Protein AF-A0A101XEH4-F1 (afdb_monomer_lite)

Sequence (233 aa):
MSFPPTYMRVVETLLELYNVHKRPIKSKEIANRLGMNEGTVRNIMVALKAMNLVDSKTGPYGGFIPSQKAIEFVKSPMVVNPVNDIAQIYINGKPLNIYATSIELVNIYNPYMSKAIIKVLGNIKAIHPGDNVRIGPTVNARVIIEGVVLEDNSLSKEVVIVVKKLLAIPKIKVVDIMTKELAMVNYNEPLLTVAKVIAERKIRALPVVNDNGELMGLITSSDVAKAFSDGAF

Radius of gyration: 26.09 Å; chains: 1; bounding bo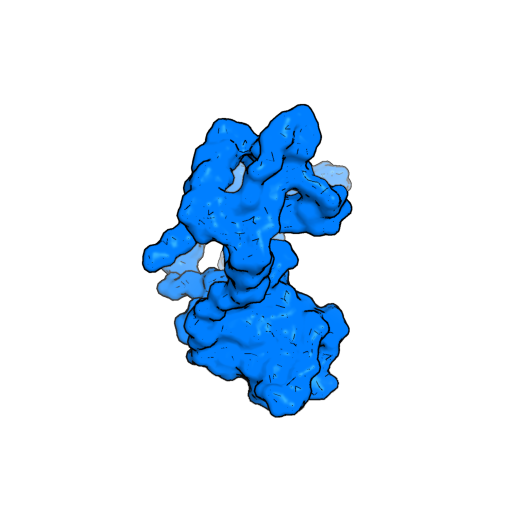x: 62×41×74 Å

pLDDT: mean 88.08, std 10.48, range [39.28, 97.94]

Structure (mmCIF, N/CA/C/O backbone):
data_AF-A0A101XEH4-F1
#
_entry.id   AF-A0A101XEH4-F1
#
loop_
_atom_site.group_PDB
_atom_site.id
_atom_site.type_symbol
_atom_site.label_atom_id
_atom_site.label_alt_id
_atom_site.label_comp_id
_atom_site.label_asym_id
_atom_site.label_entity_id
_atom_site.label_seq_id
_atom_site.pdbx_PDB_ins_code
_atom_site.Cartn_x
_atom_site.Cartn_y
_atom_site.Cartn_z
_atom_site.occupancy
_atom_site.B_iso_or_equiv
_atom_site.auth_seq_id
_atom_site.auth_comp_id
_atom_site.auth_asym_id
_atom_site.auth_atom_id
_atom_site.pdbx_PDB_model_num
ATOM 1 N N . MET A 1 1 ? 19.072 17.147 -9.704 1.00 39.28 1 MET A N 1
ATOM 2 C CA . MET A 1 1 ? 17.849 17.699 -10.333 1.00 39.28 1 MET A CA 1
ATOM 3 C C . MET A 1 1 ? 16.809 16.593 -10.331 1.00 39.28 1 MET A C 1
ATOM 5 O O . MET A 1 1 ? 17.124 15.525 -10.840 1.00 39.28 1 MET A O 1
ATOM 9 N N . SER A 1 2 ? 15.653 16.773 -9.687 1.00 57.84 2 SER A N 1
ATOM 10 C CA . SER A 1 2 ? 14.620 15.728 -9.683 1.00 57.84 2 SER A CA 1
ATOM 11 C C . SER A 1 2 ? 13.953 15.657 -11.056 1.00 57.84 2 SER A C 1
ATOM 13 O O . SER A 1 2 ? 13.675 16.682 -11.680 1.00 57.84 2 SER A O 1
ATOM 15 N N . PHE A 1 3 ? 13.733 14.443 -11.552 1.00 70.00 3 PHE A N 1
ATOM 16 C CA . PHE A 1 3 ? 12.993 14.227 -12.788 1.00 70.00 3 PHE A CA 1
ATOM 17 C C . PHE A 1 3 ? 11.497 14.440 -12.506 1.00 70.00 3 PHE A C 1
ATOM 19 O O . PHE A 1 3 ? 10.973 13.798 -11.592 1.00 70.00 3 PHE A O 1
ATOM 26 N N . PRO A 1 4 ? 10.788 15.341 -13.212 1.00 80.56 4 PRO A N 1
ATOM 27 C CA . PRO A 1 4 ? 9.394 15.627 -12.886 1.00 80.56 4 PRO A CA 1
ATOM 28 C C . PRO A 1 4 ? 8.505 14.374 -13.023 1.00 80.56 4 PRO A C 1
ATOM 30 O O . PRO A 1 4 ? 8.574 13.705 -14.058 1.00 80.56 4 PRO A O 1
ATOM 33 N N . PRO A 1 5 ? 7.608 14.070 -12.062 1.00 77.75 5 PRO A N 1
ATOM 34 C CA . PRO A 1 5 ? 6.763 12.869 -12.118 1.00 77.75 5 PRO A CA 1
ATOM 35 C C . PRO A 1 5 ? 5.939 12.750 -13.409 1.00 77.75 5 PRO A C 1
ATOM 37 O O . PRO A 1 5 ? 5.765 11.664 -13.954 1.00 77.75 5 PRO A O 1
ATOM 40 N N . THR A 1 6 ? 5.476 13.877 -13.955 1.00 83.12 6 THR A N 1
ATOM 41 C CA . THR A 1 6 ? 4.739 13.917 -15.227 1.00 83.12 6 THR A CA 1
ATOM 42 C C . THR A 1 6 ? 5.600 13.494 -16.419 1.00 83.12 6 THR A C 1
ATOM 44 O O . THR A 1 6 ? 5.098 12.855 -17.339 1.00 83.12 6 THR A O 1
ATOM 47 N N . TYR A 1 7 ? 6.897 13.812 -16.406 1.00 90.00 7 TYR A N 1
ATOM 48 C 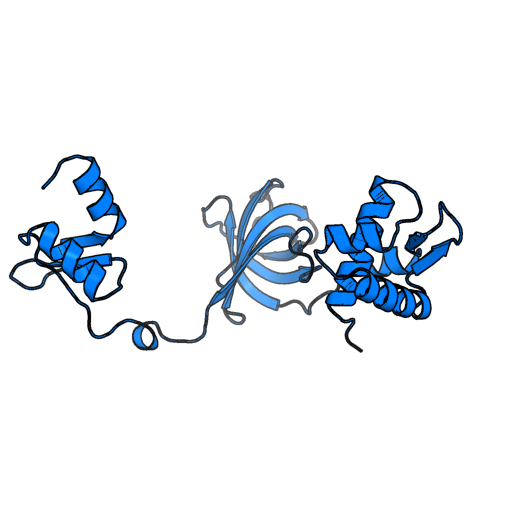CA . TYR A 1 7 ? 7.826 13.408 -17.461 1.00 90.00 7 TYR A CA 1
ATOM 49 C C . TYR A 1 7 ? 8.058 11.899 -17.397 1.00 90.00 7 TYR A C 1
ATOM 51 O O . TYR A 1 7 ? 8.054 11.243 -18.436 1.00 90.00 7 TYR A O 1
ATOM 59 N N . MET A 1 8 ? 8.172 11.348 -16.183 1.00 84.81 8 MET A N 1
ATOM 60 C CA . MET A 1 8 ? 8.321 9.906 -15.963 1.00 84.81 8 MET A CA 1
ATOM 61 C C . MET A 1 8 ? 7.138 9.139 -16.548 1.00 84.81 8 MET A C 1
ATOM 63 O O . MET A 1 8 ? 7.331 8.278 -17.400 1.00 84.81 8 MET A O 1
ATOM 67 N N . ARG A 1 9 ? 5.911 9.553 -16.209 1.00 87.12 9 ARG A N 1
ATOM 68 C CA . ARG A 1 9 ? 4.681 8.930 -16.722 1.00 87.12 9 ARG A CA 1
ATOM 69 C C . ARG A 1 9 ? 4.613 8.914 -18.252 1.00 87.12 9 ARG A C 1
ATOM 71 O O . ARG A 1 9 ? 4.148 7.937 -18.837 1.00 87.12 9 ARG A O 1
ATOM 78 N N . VAL A 1 10 ? 5.066 9.987 -18.908 1.00 93.69 10 VAL A N 1
ATOM 79 C CA . VAL A 1 10 ? 5.096 10.084 -20.378 1.00 93.69 10 VAL A CA 1
ATOM 80 C C . VAL A 1 10 ? 6.133 9.131 -20.984 1.00 93.69 10 VAL A C 1
ATOM 82 O O . VAL A 1 10 ? 5.803 8.427 -21.939 1.00 93.69 10 VAL A O 1
ATOM 85 N N . VAL A 1 11 ? 7.349 9.060 -20.427 1.00 91.38 11 VAL A N 1
ATOM 86 C CA . VAL A 1 11 ? 8.396 8.122 -20.887 1.00 91.38 11 VAL A CA 1
ATOM 87 C C . VAL A 1 11 ? 7.971 6.667 -20.678 1.00 91.38 11 VAL A C 1
ATOM 89 O O . VAL A 1 11 ? 8.138 5.849 -21.580 1.00 91.38 11 VAL A O 1
ATOM 92 N N . GLU A 1 12 ? 7.391 6.338 -19.525 1.00 87.50 12 GLU A N 1
ATOM 93 C CA . GLU A 1 12 ? 6.896 4.990 -19.218 1.00 87.50 12 GLU A CA 1
ATOM 94 C C . GLU A 1 12 ? 5.792 4.567 -20.189 1.00 87.50 12 GLU A C 1
ATOM 96 O O . GLU A 1 12 ? 5.877 3.508 -20.807 1.00 87.50 12 GLU A O 1
ATOM 101 N N . THR A 1 13 ? 4.800 5.433 -20.404 1.00 93.69 13 THR A N 1
ATOM 102 C CA . THR A 1 13 ? 3.697 5.152 -21.336 1.00 93.69 13 THR A CA 1
ATOM 103 C C . THR A 1 13 ? 4.204 4.964 -22.766 1.00 93.69 13 THR A C 1
ATOM 105 O O . THR A 1 13 ? 3.728 4.086 -23.487 1.00 93.69 13 THR A O 1
ATOM 108 N N . LEU A 1 14 ? 5.188 5.764 -23.192 1.00 95.62 14 LEU A N 1
ATOM 109 C CA . LEU A 1 14 ? 5.852 5.580 -24.481 1.00 95.62 14 LEU A CA 1
ATOM 110 C C . LEU A 1 14 ? 6.506 4.195 -24.580 1.00 95.62 14 LEU A C 1
ATOM 112 O O . LEU A 1 14 ? 6.323 3.515 -25.589 1.00 95.62 14 LEU A O 1
ATOM 116 N N . LEU A 1 15 ? 7.263 3.784 -23.558 1.00 91.62 15 LEU A N 1
ATOM 117 C CA . LEU A 1 15 ? 7.934 2.482 -23.510 1.00 91.62 15 LEU A CA 1
ATOM 118 C C . LEU A 1 15 ? 6.936 1.323 -23.557 1.00 91.62 15 LEU A C 1
ATOM 120 O O . LEU A 1 15 ? 7.149 0.371 -24.308 1.00 91.62 15 LEU A O 1
ATOM 124 N N . GLU A 1 16 ? 5.847 1.406 -22.793 1.00 88.69 16 GLU A N 1
ATOM 125 C CA . GLU A 1 16 ? 4.772 0.410 -22.789 1.00 88.69 16 GLU A CA 1
ATOM 126 C C . GLU A 1 16 ? 4.156 0.249 -24.183 1.00 88.69 16 GLU A C 1
ATOM 128 O O . GLU A 1 16 ? 4.158 -0.850 -24.745 1.00 88.69 16 GLU A O 1
ATOM 133 N N . LEU A 1 17 ? 3.688 1.350 -24.781 1.00 94.31 17 LEU A N 1
ATOM 134 C CA . LEU A 1 17 ? 3.057 1.338 -26.103 1.00 94.31 17 LEU A CA 1
ATOM 135 C C . LEU A 1 17 ? 4.028 0.863 -27.191 1.00 94.31 17 LEU A C 1
ATOM 137 O O . LEU A 1 17 ? 3.650 0.075 -28.061 1.00 94.31 17 LEU A O 1
ATOM 141 N N . TYR A 1 18 ? 5.291 1.288 -27.131 1.00 94.31 18 TYR A N 1
ATOM 142 C CA . TYR A 1 18 ? 6.322 0.838 -28.064 1.00 94.31 18 TYR A CA 1
ATOM 143 C C . TYR A 1 18 ? 6.612 -0.660 -27.919 1.00 94.31 18 TYR A C 1
ATOM 145 O O . TYR A 1 18 ? 6.768 -1.358 -28.922 1.00 94.31 18 TYR A O 1
ATOM 153 N N . ASN A 1 19 ? 6.647 -1.186 -26.692 1.00 87.31 19 ASN A N 1
ATOM 154 C CA . ASN A 1 19 ? 6.879 -2.608 -26.451 1.00 87.31 19 ASN A CA 1
ATOM 155 C C . ASN A 1 19 ? 5.763 -3.492 -27.003 1.00 87.31 19 ASN A C 1
ATOM 157 O O . ASN A 1 19 ? 6.071 -4.578 -27.495 1.00 87.31 19 ASN A O 1
ATOM 161 N N . VAL A 1 20 ? 4.518 -3.016 -26.953 1.00 89.81 20 VAL A N 1
ATOM 162 C CA . VAL A 1 20 ? 3.350 -3.716 -27.500 1.00 89.81 20 VAL A CA 1
ATOM 163 C C . VAL A 1 20 ? 3.318 -3.629 -29.024 1.00 89.81 20 VAL A C 1
ATOM 165 O O . VAL A 1 20 ? 3.190 -4.645 -29.699 1.00 89.81 20 VAL A O 1
ATOM 168 N N . HIS A 1 21 ? 3.441 -2.426 -29.585 1.00 93.25 21 HIS A N 1
ATOM 169 C CA . HIS A 1 21 ? 3.187 -2.209 -31.011 1.00 93.25 21 HIS A CA 1
ATOM 170 C C . HIS A 1 21 ? 4.427 -2.334 -31.902 1.00 93.25 21 HIS A C 1
ATOM 172 O O . HIS A 1 21 ? 4.281 -2.414 -33.119 1.00 93.25 21 HIS A O 1
ATOM 178 N N . LYS A 1 22 ? 5.635 -2.313 -31.323 1.00 92.81 22 LYS A N 1
ATOM 179 C CA . LYS A 1 22 ? 6.927 -2.370 -32.033 1.00 92.81 22 LYS A CA 1
ATOM 180 C C . LYS A 1 22 ? 7.039 -1.352 -33.180 1.00 92.81 22 LYS A C 1
ATOM 182 O O . LYS A 1 22 ? 7.626 -1.629 -34.223 1.00 92.81 22 LYS A O 1
ATOM 187 N N . ARG A 1 23 ? 6.476 -0.153 -32.984 1.00 94.69 23 ARG A N 1
ATOM 188 C CA . ARG A 1 23 ? 6.485 0.957 -33.953 1.00 94.69 23 ARG A CA 1
ATOM 189 C C . ARG A 1 23 ? 6.546 2.320 -33.257 1.00 94.69 23 ARG A C 1
ATOM 191 O O . ARG A 1 23 ? 6.200 2.395 -32.079 1.00 94.69 23 ARG A O 1
ATOM 198 N N . PRO A 1 24 ? 6.897 3.408 -33.972 1.00 97.31 24 PRO A N 1
ATOM 199 C CA . PRO A 1 24 ? 6.783 4.764 -33.439 1.00 97.31 24 PRO A CA 1
ATOM 200 C C . PRO A 1 24 ? 5.369 5.061 -32.919 1.00 97.31 24 PRO A C 1
ATOM 202 O O . PRO A 1 24 ? 4.374 4.690 -33.553 1.00 97.31 24 PRO A O 1
ATOM 205 N N . ILE A 1 25 ? 5.292 5.745 -31.778 1.00 97.94 25 ILE A N 1
ATOM 206 C CA . ILE A 1 25 ? 4.043 6.031 -31.058 1.00 97.94 25 ILE A CA 1
ATOM 207 C C . ILE A 1 25 ? 3.683 7.511 -31.190 1.00 97.94 25 ILE A C 1
ATOM 209 O O . ILE A 1 25 ? 4.526 8.386 -30.980 1.00 97.94 25 ILE A O 1
ATOM 213 N N . LYS A 1 26 ? 2.433 7.825 -31.539 1.00 96.94 26 LYS A N 1
ATOM 214 C CA . LYS A 1 26 ? 1.979 9.218 -31.681 1.00 96.94 26 LYS A CA 1
ATOM 215 C C . LYS A 1 26 ? 1.724 9.866 -30.318 1.00 96.94 26 LYS A C 1
ATOM 217 O O . LYS A 1 26 ? 1.292 9.206 -29.376 1.00 96.94 26 LYS A O 1
ATOM 222 N N . SER A 1 27 ? 1.900 11.189 -30.234 1.00 95.75 27 SER A N 1
ATOM 223 C CA . SER A 1 27 ? 1.563 11.981 -29.036 1.00 95.75 27 SER A CA 1
ATOM 224 C C . SER A 1 27 ? 0.124 11.751 -28.578 1.00 95.75 27 SER A C 1
ATOM 226 O O . SER A 1 27 ? -0.112 11.595 -27.384 1.00 95.75 27 SER A O 1
ATOM 228 N N . LYS A 1 28 ? -0.819 11.648 -29.523 1.00 97.00 28 LYS A N 1
ATOM 229 C CA . LYS A 1 28 ? -2.230 11.357 -29.252 1.00 97.00 28 LYS A CA 1
ATOM 230 C C . LYS A 1 28 ? -2.455 10.023 -28.537 1.00 97.00 28 LYS A C 1
ATOM 232 O O . LYS A 1 28 ? -3.304 9.943 -27.659 1.00 97.00 28 LYS A O 1
ATOM 237 N N . GLU A 1 29 ? -1.697 8.984 -28.887 1.00 97.44 29 GLU A N 1
ATOM 238 C CA . GLU A 1 29 ? -1.826 7.654 -28.271 1.00 97.44 29 GLU A CA 1
ATOM 239 C C . GLU A 1 29 ? -1.399 7.697 -26.798 1.00 97.44 29 GLU A C 1
ATOM 241 O O . GLU A 1 29 ? -2.113 7.211 -25.921 1.00 97.44 29 GLU A O 1
ATOM 246 N N . ILE A 1 30 ? -0.281 8.371 -26.522 1.00 97.19 30 ILE A N 1
ATOM 247 C CA . ILE A 1 30 ? 0.232 8.590 -25.163 1.00 97.19 30 ILE A CA 1
ATOM 248 C C . ILE A 1 30 ? -0.744 9.463 -24.357 1.00 97.19 30 ILE A C 1
ATOM 250 O O . ILE A 1 30 ? -1.063 9.152 -23.211 1.00 97.19 30 ILE A O 1
ATOM 254 N N . ALA A 1 31 ? -1.260 10.534 -24.966 1.00 97.38 31 ALA A N 1
ATOM 255 C CA . ALA A 1 31 ? -2.211 11.453 -24.347 1.00 97.38 31 ALA A CA 1
ATOM 256 C C . ALA A 1 31 ? -3.519 10.759 -23.947 1.00 97.38 31 ALA A C 1
ATOM 258 O O . ALA A 1 31 ? -3.955 10.893 -22.803 1.00 97.38 31 ALA A O 1
ATOM 259 N N . ASN A 1 32 ? -4.089 9.956 -24.851 1.00 96.81 32 ASN A N 1
ATOM 260 C CA . ASN A 1 32 ? -5.293 9.170 -24.588 1.00 96.81 32 ASN A CA 1
ATOM 261 C C . ASN A 1 32 ? -5.078 8.182 -23.439 1.00 96.81 32 ASN A C 1
ATOM 263 O O . ASN A 1 32 ? -5.945 8.035 -22.582 1.00 96.81 32 ASN A O 1
ATOM 267 N N . ARG A 1 33 ? -3.913 7.524 -23.398 1.00 92.75 33 ARG A N 1
ATOM 268 C CA . ARG A 1 33 ? -3.587 6.556 -22.346 1.00 92.75 33 ARG A CA 1
ATOM 269 C C . ARG A 1 33 ? -3.443 7.211 -20.970 1.00 92.75 33 ARG A C 1
ATOM 271 O O . ARG A 1 33 ? -3.831 6.607 -19.975 1.00 92.75 33 ARG A O 1
ATOM 278 N N . LEU A 1 34 ? -2.908 8.429 -20.917 1.00 90.56 34 LEU A N 1
ATOM 279 C CA . LEU A 1 34 ? -2.669 9.167 -19.673 1.00 90.56 34 LEU A CA 1
ATOM 280 C C . LEU A 1 34 ? -3.828 10.075 -19.239 1.00 90.56 34 LEU A C 1
ATOM 282 O O . LEU A 1 34 ? -3.764 10.627 -18.139 1.00 90.56 34 LEU A O 1
ATOM 286 N N . GLY A 1 35 ? -4.852 10.262 -20.079 1.00 93.44 35 GLY A N 1
ATOM 287 C CA . GLY A 1 35 ? -5.905 11.255 -19.846 1.00 93.44 35 GLY A CA 1
ATOM 288 C C . GLY A 1 35 ? -5.370 12.693 -19.856 1.00 93.44 35 GLY A C 1
ATOM 289 O O . GLY A 1 35 ? -5.800 13.520 -19.057 1.00 93.44 35 GLY A O 1
ATOM 290 N N . MET A 1 36 ? -4.384 12.984 -20.710 1.00 93.38 36 MET A N 1
ATOM 291 C CA . MET A 1 36 ? -3.697 14.280 -20.789 1.00 93.38 36 MET A CA 1
ATOM 292 C C . MET A 1 36 ? -4.020 15.019 -22.091 1.00 93.38 36 MET A C 1
ATOM 294 O O . MET A 1 36 ? -4.374 14.411 -23.096 1.00 93.38 36 MET A O 1
ATOM 298 N N . ASN A 1 37 ? -3.830 16.342 -22.104 1.00 96.81 37 ASN A N 1
ATOM 299 C CA . ASN A 1 37 ? -3.870 17.116 -23.343 1.00 96.81 37 ASN A CA 1
ATOM 300 C C . ASN A 1 37 ? -2.697 16.717 -24.266 1.00 96.81 37 ASN A C 1
ATOM 302 O O . ASN A 1 37 ? -1.545 16.654 -23.828 1.00 96.81 37 ASN A O 1
ATOM 306 N N . GLU A 1 38 ? -2.975 16.480 -25.553 1.00 96.81 38 GLU A N 1
ATOM 307 C CA . GLU A 1 38 ? -1.956 16.062 -26.526 1.00 96.81 38 GLU A CA 1
ATOM 308 C C . GLU A 1 38 ? -0.825 17.091 -26.687 1.00 96.81 38 GLU A C 1
ATOM 310 O O . GLU A 1 38 ? 0.342 16.710 -26.807 1.00 96.81 38 GLU A O 1
ATOM 315 N N . GLY A 1 39 ? -1.139 18.388 -26.637 1.00 94.19 39 GLY A N 1
ATOM 316 C CA . GLY A 1 39 ? -0.148 19.462 -26.704 1.00 94.19 39 GLY A CA 1
ATOM 317 C C . GLY A 1 39 ? 0.831 19.419 -25.530 1.00 94.19 39 GLY A C 1
ATOM 318 O O . GLY A 1 39 ? 2.037 19.562 -25.726 1.00 94.19 39 GLY A O 1
ATOM 319 N N . THR A 1 40 ? 0.341 19.120 -24.323 1.00 93.00 40 THR A N 1
ATOM 320 C CA . THR A 1 40 ? 1.190 18.924 -23.137 1.00 93.00 40 THR A CA 1
ATOM 321 C C . THR A 1 40 ? 2.135 17.744 -23.323 1.00 93.00 40 THR A C 1
ATOM 323 O O . THR A 1 40 ? 3.332 17.876 -23.070 1.00 93.00 40 THR A O 1
ATOM 326 N N . VAL A 1 41 ? 1.625 16.610 -23.811 1.00 96.56 41 VAL A N 1
ATOM 327 C CA . VAL A 1 41 ? 2.461 15.438 -24.102 1.00 96.56 41 VAL A CA 1
ATOM 328 C C . VAL A 1 41 ? 3.513 15.792 -25.144 1.00 96.56 41 VAL A C 1
ATOM 330 O O . VAL A 1 41 ? 4.687 15.521 -24.925 1.00 96.56 41 VAL A O 1
ATOM 333 N N . ARG A 1 42 ? 3.143 16.464 -26.238 1.00 94.56 42 ARG A N 1
ATOM 334 C CA . ARG A 1 42 ? 4.094 16.871 -27.280 1.00 94.56 42 ARG A CA 1
ATOM 335 C C . ARG A 1 42 ? 5.206 17.765 -26.722 1.00 94.56 42 ARG A C 1
ATOM 337 O O . ARG A 1 42 ? 6.367 17.527 -27.042 1.00 94.56 42 ARG A O 1
ATOM 344 N N . ASN A 1 43 ? 4.878 18.724 -25.857 1.00 93.81 43 ASN A N 1
ATOM 345 C CA . ASN A 1 43 ? 5.868 19.585 -25.200 1.00 93.81 43 ASN A CA 1
ATOM 346 C C . ASN A 1 43 ? 6.824 18.786 -24.302 1.00 93.81 43 ASN A C 1
ATOM 348 O O . ASN A 1 43 ? 8.036 18.987 -24.359 1.00 93.81 43 ASN A O 1
ATOM 352 N N . ILE A 1 44 ? 6.301 17.836 -23.523 1.00 96.12 44 ILE A N 1
ATOM 353 C CA . ILE A 1 44 ? 7.126 16.935 -22.707 1.00 96.12 44 ILE A CA 1
ATOM 354 C C . ILE A 1 44 ? 8.030 16.083 -23.604 1.00 96.12 44 ILE A C 1
ATOM 356 O O . ILE A 1 44 ? 9.219 15.976 -23.338 1.00 96.12 44 ILE A O 1
ATOM 360 N N . MET A 1 45 ? 7.515 15.540 -24.709 1.00 95.56 45 MET A N 1
ATOM 361 C CA . MET A 1 45 ? 8.304 14.745 -25.657 1.00 95.56 45 MET A CA 1
ATOM 362 C C . MET A 1 45 ? 9.444 15.545 -26.297 1.00 95.56 45 MET A C 1
ATOM 364 O O . MET A 1 45 ? 10.526 15.000 -26.509 1.00 95.56 45 MET A O 1
ATOM 368 N N . VAL A 1 46 ? 9.243 16.841 -26.556 1.00 92.81 46 VAL A N 1
ATOM 369 C CA . VAL A 1 46 ? 10.315 17.746 -27.003 1.00 92.81 46 VAL A CA 1
ATOM 370 C C . VAL A 1 46 ? 11.396 17.886 -25.927 1.00 92.81 46 VAL A C 1
ATOM 372 O O . VAL A 1 46 ? 12.581 17.770 -26.236 1.00 92.81 46 VAL A O 1
ATOM 375 N N . ALA A 1 47 ? 11.011 18.067 -24.662 1.00 93.00 47 ALA A N 1
ATOM 376 C CA . ALA A 1 47 ? 11.966 18.147 -23.559 1.00 93.00 47 ALA A CA 1
ATOM 377 C C . ALA A 1 47 ? 12.710 16.815 -23.329 1.00 93.00 47 ALA A C 1
ATOM 379 O O . ALA A 1 47 ? 13.923 16.805 -23.139 1.00 93.00 47 ALA A O 1
ATOM 380 N N . LEU A 1 48 ? 12.017 15.679 -23.422 1.00 93.62 48 LEU A N 1
ATOM 381 C CA . LEU A 1 48 ? 12.610 14.341 -23.312 1.00 93.62 48 LEU A CA 1
ATOM 382 C C . LEU A 1 48 ? 13.586 14.037 -24.451 1.00 93.62 48 LEU A C 1
ATOM 384 O O . LEU A 1 48 ? 14.623 13.407 -24.228 1.00 93.62 48 LEU A O 1
ATOM 388 N N . LYS A 1 49 ? 13.290 14.523 -25.660 1.00 93.81 49 LYS A N 1
ATOM 389 C CA . LYS A 1 49 ? 14.219 14.474 -26.789 1.00 93.81 49 LYS A CA 1
ATOM 390 C C . LYS A 1 49 ? 15.490 15.268 -26.494 1.00 93.81 49 LYS A C 1
ATOM 392 O O . LYS A 1 49 ? 16.578 14.750 -26.705 1.00 93.81 49 LYS A O 1
ATOM 397 N N . ALA A 1 50 ? 15.372 16.470 -25.924 1.00 91.56 50 ALA A N 1
ATOM 398 C CA . ALA A 1 50 ? 16.536 17.260 -25.505 1.00 91.56 50 ALA A CA 1
ATOM 399 C C . ALA A 1 50 ? 17.388 16.560 -24.423 1.00 91.56 50 ALA A C 1
ATOM 401 O O . ALA A 1 50 ? 18.586 16.803 -24.323 1.00 91.56 50 ALA A O 1
ATOM 402 N N . MET A 1 51 ? 16.794 15.654 -23.639 1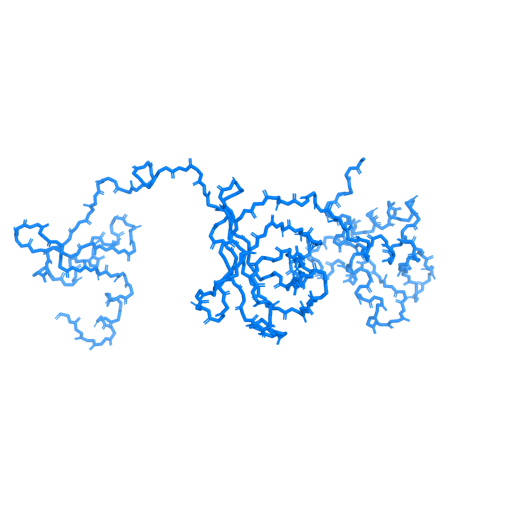.00 89.31 51 MET A N 1
ATOM 403 C CA . MET A 1 51 ? 17.488 14.838 -22.630 1.00 89.31 51 MET A CA 1
ATOM 404 C C . MET A 1 51 ? 18.103 13.537 -23.190 1.00 89.31 51 MET A C 1
ATOM 406 O O . MET A 1 51 ? 18.704 12.762 -22.432 1.00 89.31 51 MET A O 1
ATOM 410 N N . ASN A 1 52 ? 17.975 13.287 -24.500 1.00 90.38 52 ASN A N 1
ATOM 411 C CA . ASN A 1 52 ? 18.364 12.048 -25.190 1.00 90.38 52 ASN A CA 1
ATOM 412 C C . ASN A 1 52 ? 17.621 10.794 -24.692 1.00 90.38 52 ASN A C 1
ATOM 414 O O . ASN A 1 52 ? 18.144 9.679 -24.744 1.00 90.38 52 ASN A O 1
ATOM 418 N N . LEU A 1 53 ? 16.398 10.966 -24.186 1.00 90.81 53 LEU A N 1
ATOM 419 C CA . LEU A 1 53 ? 15.530 9.867 -23.746 1.00 90.81 53 LEU A CA 1
ATOM 420 C C . LEU A 1 53 ? 14.571 9.410 -24.860 1.00 90.81 53 LEU A C 1
ATOM 422 O O . LEU A 1 53 ? 14.043 8.304 -24.830 1.00 90.81 53 LEU A O 1
ATOM 426 N N . VAL A 1 54 ? 14.329 10.246 -25.867 1.00 95.31 54 VAL A N 1
ATOM 427 C CA . VAL A 1 54 ? 13.336 9.973 -26.909 1.00 95.31 54 VAL A CA 1
ATOM 428 C C . VAL A 1 54 ? 13.859 10.398 -28.272 1.00 95.31 54 VAL A C 1
ATOM 430 O O . VAL A 1 54 ? 14.313 11.528 -28.438 1.00 95.31 54 VAL A O 1
ATOM 433 N N . ASP A 1 55 ? 13.679 9.531 -29.259 1.00 94.81 55 ASP A N 1
ATOM 434 C CA . ASP A 1 55 ? 13.854 9.823 -30.676 1.00 94.81 55 ASP A CA 1
ATOM 435 C C . ASP A 1 55 ? 12.508 10.107 -31.357 1.00 94.81 55 ASP A C 1
ATOM 437 O O . ASP A 1 55 ? 11.433 9.745 -30.871 1.00 94.81 55 ASP A O 1
ATOM 441 N N . SER A 1 56 ? 12.547 10.769 -32.514 1.00 92.69 56 SER A N 1
ATOM 442 C CA . SER A 1 56 ? 11.347 11.129 -33.279 1.00 92.69 56 SER A CA 1
ATOM 443 C C . SER A 1 56 ? 11.499 10.785 -34.756 1.00 92.69 56 SER A C 1
ATOM 445 O O . SER A 1 56 ? 12.448 11.245 -35.392 1.00 92.69 56 SER A O 1
ATOM 447 N N . LYS A 1 57 ? 10.520 10.079 -35.322 1.00 93.00 57 LYS A N 1
ATOM 448 C CA . LYS A 1 57 ? 10.385 9.828 -36.761 1.00 93.00 57 LYS A CA 1
ATOM 449 C C . LYS A 1 57 ? 9.317 10.750 -37.348 1.00 93.00 57 LYS A C 1
ATOM 451 O O . LYS A 1 57 ? 8.219 10.835 -36.801 1.00 93.00 57 LYS A O 1
ATOM 456 N N . THR A 1 58 ? 9.613 11.426 -38.453 1.00 87.94 58 THR A N 1
ATOM 457 C CA . THR A 1 58 ? 8.665 12.310 -39.151 1.00 87.94 58 THR A CA 1
ATOM 458 C C . THR A 1 58 ? 7.841 11.550 -40.201 1.00 87.94 58 THR A C 1
ATOM 460 O O . THR A 1 58 ? 8.203 10.448 -40.615 1.00 87.94 58 THR A O 1
ATOM 463 N N . GLY A 1 59 ? 6.705 12.125 -40.616 1.00 85.69 59 GLY A N 1
ATOM 464 C CA . GLY A 1 59 ? 5.816 11.566 -41.645 1.00 85.69 59 GLY A CA 1
ATOM 465 C C . GLY A 1 59 ? 4.513 10.942 -41.110 1.00 85.69 59 GLY A C 1
ATOM 466 O O . GLY A 1 59 ? 4.278 10.935 -39.901 1.00 85.69 59 GLY A O 1
ATOM 467 N N . PRO A 1 60 ? 3.646 10.407 -41.993 1.00 83.62 60 PRO A N 1
ATOM 468 C CA . PRO A 1 60 ? 2.315 9.887 -41.632 1.00 83.62 60 PRO A CA 1
ATOM 469 C C . PRO A 1 60 ? 2.362 8.671 -40.687 1.00 83.62 60 PRO A C 1
ATOM 471 O O . PRO A 1 60 ? 1.487 8.505 -39.827 1.00 83.62 60 PRO A O 1
ATOM 474 N N . TYR A 1 61 ? 3.430 7.876 -40.807 1.00 87.19 61 TYR A N 1
ATOM 475 C CA . TYR A 1 61 ? 3.786 6.752 -39.929 1.00 87.19 61 TYR A CA 1
ATOM 476 C C . TYR A 1 61 ? 4.861 7.127 -38.893 1.00 87.19 61 TYR A C 1
ATOM 478 O O . TYR A 1 61 ? 5.503 6.261 -38.297 1.00 87.19 61 TYR A O 1
ATOM 486 N N . GLY A 1 62 ? 5.105 8.427 -38.735 1.00 89.44 62 GLY A N 1
ATOM 487 C CA . GLY A 1 62 ? 6.008 8.986 -37.747 1.00 89.44 62 GLY A CA 1
ATOM 488 C C . GLY A 1 62 ? 5.425 8.953 -36.336 1.00 89.44 62 GLY A C 1
ATOM 489 O O . GLY A 1 62 ? 4.257 8.630 -36.111 1.00 89.44 62 GLY A O 1
ATOM 490 N N . GLY A 1 63 ? 6.264 9.300 -35.374 1.00 94.19 63 GLY A N 1
ATOM 491 C CA . GLY A 1 63 ? 5.960 9.250 -33.954 1.00 94.19 63 GLY A CA 1
ATOM 492 C C . GLY A 1 63 ? 7.242 9.266 -33.139 1.00 94.19 63 GLY A C 1
ATOM 493 O O . GLY A 1 63 ? 8.323 9.553 -33.655 1.00 94.19 63 GLY A O 1
ATOM 494 N N . PHE A 1 64 ? 7.119 8.936 -31.868 1.00 96.94 64 PHE A N 1
ATOM 495 C CA . PHE A 1 64 ? 8.224 8.908 -30.932 1.00 96.94 64 PHE A CA 1
ATOM 496 C C . PHE A 1 64 ? 8.675 7.480 -30.652 1.00 96.94 64 PHE A C 1
ATOM 498 O O . PHE A 1 64 ? 7.871 6.545 -30.670 1.00 96.94 64 PHE A O 1
ATOM 505 N N . ILE A 1 65 ? 9.971 7.326 -30.417 1.00 96.25 65 ILE A N 1
ATOM 506 C CA . ILE A 1 65 ? 10.640 6.053 -30.167 1.00 96.25 65 ILE A CA 1
ATOM 507 C C . ILE A 1 65 ? 11.457 6.232 -28.881 1.00 96.25 65 ILE A C 1
ATOM 509 O O . ILE A 1 65 ? 12.171 7.228 -28.765 1.00 96.25 65 ILE A O 1
ATOM 513 N N . PRO A 1 66 ? 11.350 5.335 -27.892 1.00 94.50 66 PRO A N 1
ATOM 514 C CA . PRO A 1 66 ? 12.202 5.403 -26.712 1.00 94.50 66 PRO A CA 1
ATOM 515 C C . PRO A 1 66 ? 13.657 5.096 -27.088 1.00 94.50 66 PRO A C 1
ATOM 517 O O . PRO A 1 66 ? 13.918 4.123 -27.797 1.00 94.50 66 PRO A O 1
ATOM 520 N N . SER A 1 67 ? 14.603 5.894 -26.592 1.00 94.00 67 SER A N 1
ATOM 521 C CA . SER A 1 67 ? 16.027 5.595 -26.763 1.00 94.00 67 SER A CA 1
ATOM 522 C C . SER A 1 67 ? 16.465 4.463 -25.824 1.00 94.00 67 SER A C 1
ATOM 524 O O . SER A 1 67 ? 15.809 4.177 -24.816 1.00 94.00 67 SER A O 1
ATOM 526 N N . GLN A 1 68 ? 17.625 3.855 -26.093 1.00 86.56 68 GLN A N 1
ATOM 527 C CA . GLN A 1 68 ? 18.243 2.891 -25.172 1.00 86.56 68 GLN A CA 1
ATOM 528 C C . GLN A 1 68 ? 18.452 3.501 -23.776 1.00 86.56 68 GLN A C 1
ATOM 530 O O . GLN A 1 68 ? 18.182 2.859 -22.763 1.00 86.56 68 GLN A O 1
ATOM 535 N N . LYS A 1 69 ? 18.820 4.787 -23.724 1.00 83.06 69 LYS A N 1
ATOM 536 C CA . LYS A 1 69 ? 18.969 5.539 -22.477 1.00 83.06 69 LYS A CA 1
ATOM 537 C C . LYS A 1 69 ? 17.646 5.686 -21.726 1.00 83.06 69 LYS A C 1
ATOM 539 O O . LYS A 1 69 ? 17.662 5.630 -20.507 1.00 83.06 69 LYS A O 1
ATOM 544 N N . ALA A 1 70 ? 16.503 5.845 -22.399 1.00 85.81 70 ALA A N 1
ATOM 545 C CA . ALA A 1 70 ? 15.203 5.830 -21.718 1.00 85.81 70 ALA A CA 1
ATOM 546 C C . ALA A 1 70 ? 14.828 4.455 -21.180 1.00 85.81 70 ALA A C 1
ATOM 548 O O . ALA A 1 70 ? 14.285 4.366 -20.081 1.00 85.81 70 ALA A O 1
ATOM 549 N N . ILE A 1 71 ? 15.133 3.393 -21.929 1.00 83.00 71 ILE A N 1
ATOM 550 C CA . ILE A 1 71 ? 14.933 2.019 -21.463 1.00 83.00 71 ILE A CA 1
ATOM 551 C C . ILE A 1 71 ? 15.746 1.794 -20.186 1.00 83.00 71 ILE A C 1
ATOM 553 O O . ILE A 1 71 ? 15.203 1.303 -19.202 1.00 83.00 71 ILE A O 1
ATOM 557 N N . GLU A 1 72 ? 17.018 2.184 -20.181 1.00 76.44 72 GLU A N 1
ATOM 558 C CA . GLU A 1 72 ? 17.892 2.086 -19.010 1.00 76.44 72 GLU A CA 1
ATOM 559 C C . GLU A 1 72 ? 17.452 3.014 -17.882 1.00 76.44 72 GLU A C 1
ATOM 561 O O . GLU A 1 72 ? 17.431 2.587 -16.742 1.00 76.44 72 GLU A O 1
ATOM 566 N N . PHE A 1 73 ? 17.023 4.240 -18.175 1.00 76.00 73 PHE A N 1
ATOM 567 C CA . PHE A 1 73 ? 16.566 5.204 -17.173 1.00 76.00 73 PHE A CA 1
ATOM 568 C C . PHE A 1 73 ? 15.303 4.739 -16.437 1.00 76.00 73 PHE A C 1
ATOM 570 O O . PHE A 1 73 ? 15.206 4.916 -15.229 1.00 76.00 73 PHE A O 1
ATOM 577 N N . VAL A 1 74 ? 14.356 4.114 -17.143 1.00 72.62 74 VAL A N 1
ATOM 578 C CA . VAL A 1 74 ? 13.130 3.561 -16.540 1.00 72.62 74 VAL A CA 1
ATOM 579 C C . VAL A 1 74 ? 13.371 2.200 -15.887 1.00 72.62 74 VAL A C 1
ATOM 581 O O . VAL A 1 74 ? 12.738 1.877 -14.885 1.00 72.62 74 VAL A O 1
ATOM 584 N N . LYS A 1 75 ? 14.287 1.389 -16.428 1.00 66.44 75 LYS A N 1
ATOM 585 C CA . LYS A 1 75 ? 14.701 0.129 -15.793 1.00 66.44 75 LYS A CA 1
ATOM 586 C C . LYS A 1 75 ? 15.618 0.346 -14.597 1.00 66.44 75 LYS A C 1
ATOM 588 O O . LYS A 1 75 ? 15.682 -0.537 -13.747 1.00 66.44 75 LYS A O 1
ATOM 593 N N . SER A 1 76 ? 16.333 1.468 -14.547 1.00 59.97 76 SER A N 1
ATOM 594 C CA . SER A 1 76 ? 17.210 1.812 -13.441 1.00 59.97 76 SER A CA 1
ATOM 595 C C . SER A 1 76 ? 16.317 2.085 -12.241 1.00 59.97 76 SER A C 1
ATOM 597 O O . SER A 1 76 ? 15.576 3.071 -12.255 1.00 59.97 76 SER A O 1
ATOM 599 N N . PRO A 1 77 ? 16.350 1.230 -11.210 1.00 53.03 77 PRO A N 1
ATOM 600 C CA . PRO A 1 77 ? 15.556 1.467 -10.024 1.00 53.03 77 PRO A CA 1
ATOM 601 C C . PRO A 1 77 ? 15.948 2.838 -9.470 1.00 53.03 77 PRO A C 1
ATOM 603 O O . PRO A 1 77 ? 17.123 3.091 -9.196 1.00 53.03 77 PRO A O 1
ATOM 606 N N . MET A 1 78 ? 14.981 3.748 -9.311 1.00 51.88 78 MET A N 1
ATOM 607 C CA . MET A 1 78 ? 15.167 4.829 -8.346 1.00 51.88 78 MET A CA 1
ATOM 608 C C . MET A 1 78 ? 15.187 4.155 -6.981 1.00 51.88 78 MET A C 1
ATOM 610 O O . MET A 1 78 ? 14.139 3.928 -6.379 1.00 51.88 78 MET A O 1
ATOM 614 N N . VAL A 1 79 ? 16.387 3.766 -6.557 1.00 48.97 79 VAL A N 1
ATOM 615 C CA . VAL A 1 79 ? 16.649 3.240 -5.227 1.00 48.97 79 VAL A CA 1
ATOM 616 C C . VAL A 1 79 ? 16.375 4.376 -4.261 1.00 48.97 79 VAL A C 1
ATOM 618 O O . VAL A 1 79 ? 17.116 5.360 -4.191 1.00 48.97 79 VAL A O 1
ATOM 621 N N . VAL A 1 80 ? 15.258 4.279 -3.551 1.00 56.38 80 VAL A N 1
ATOM 622 C CA . VAL A 1 80 ? 15.068 5.090 -2.355 1.00 56.38 80 VAL A CA 1
ATOM 623 C C . VAL A 1 80 ? 16.013 4.522 -1.307 1.00 56.38 80 VAL A C 1
ATOM 625 O O . VAL A 1 80 ? 16.114 3.303 -1.180 1.00 56.38 80 VAL A O 1
ATOM 628 N N . ASN A 1 81 ? 16.706 5.393 -0.567 1.00 54.41 81 ASN A N 1
ATOM 629 C CA . ASN A 1 81 ? 17.577 4.953 0.521 1.00 54.41 81 ASN A CA 1
ATOM 630 C C . ASN A 1 81 ? 16.844 3.921 1.394 1.00 54.41 81 ASN A C 1
ATOM 632 O O . ASN A 1 81 ? 15.698 4.180 1.782 1.00 54.41 81 ASN A O 1
ATOM 636 N N . PRO A 1 82 ? 17.477 2.775 1.694 1.00 58.88 82 PRO A N 1
ATOM 637 C CA . PRO A 1 82 ? 16.827 1.713 2.434 1.00 58.88 82 PRO A CA 1
ATOM 638 C C . PRO A 1 82 ? 16.363 2.226 3.793 1.00 58.88 82 PRO A C 1
ATOM 640 O O . PRO A 1 82 ? 17.110 2.867 4.540 1.00 58.88 82 PRO A O 1
ATOM 643 N N . VAL A 1 83 ? 15.116 1.917 4.126 1.00 65.25 83 VAL A N 1
ATOM 644 C CA . VAL A 1 83 ? 14.582 2.131 5.463 1.00 65.25 83 VAL A CA 1
ATOM 645 C C . VAL A 1 83 ? 15.097 0.987 6.329 1.00 65.25 83 VAL A C 1
ATOM 647 O O . VAL A 1 83 ? 14.606 -0.137 6.244 1.00 65.25 83 VAL A O 1
ATOM 650 N N . ASN A 1 84 ? 16.117 1.268 7.141 1.00 76.31 84 ASN A N 1
ATOM 651 C CA . ASN A 1 84 ? 16.608 0.338 8.155 1.00 76.31 84 ASN A CA 1
ATOM 652 C C . ASN A 1 84 ? 15.662 0.387 9.354 1.00 76.31 84 ASN A C 1
ATOM 654 O O . ASN A 1 84 ? 15.769 1.250 10.227 1.00 76.31 84 ASN A O 1
ATOM 658 N N . ASP A 1 85 ? 14.684 -0.504 9.345 1.00 74.75 85 ASP A N 1
ATOM 659 C CA . ASP A 1 85 ? 13.626 -0.562 10.338 1.00 74.75 85 ASP A CA 1
ATOM 660 C C . ASP A 1 85 ? 13.248 -2.025 10.545 1.00 74.75 85 ASP A C 1
ATOM 662 O O . ASP A 1 85 ? 13.245 -2.817 9.598 1.00 74.75 85 ASP A O 1
ATOM 666 N N . ILE A 1 86 ? 12.972 -2.389 11.795 1.00 83.69 86 ILE A N 1
ATOM 667 C CA . ILE A 1 86 ? 12.604 -3.760 12.132 1.00 83.69 86 ILE A CA 1
ATOM 668 C C . ILE A 1 86 ? 11.091 -3.870 12.036 1.00 83.69 86 ILE A C 1
ATOM 670 O O . ILE A 1 86 ? 10.359 -3.082 12.636 1.00 83.69 86 ILE A O 1
ATOM 674 N N . ALA A 1 87 ? 10.611 -4.855 11.286 1.00 90.50 87 ALA A N 1
ATOM 675 C CA . ALA A 1 87 ? 9.183 -5.068 11.121 1.00 90.50 87 ALA A CA 1
ATOM 676 C C . ALA A 1 87 ? 8.826 -6.548 11.044 1.00 90.50 87 ALA A C 1
ATOM 678 O O . ALA A 1 87 ? 9.462 -7.325 10.342 1.00 90.50 87 ALA A O 1
ATOM 679 N N . GLN A 1 88 ? 7.761 -6.925 11.746 1.00 93.69 88 GLN A N 1
ATOM 680 C CA . GLN A 1 88 ? 7.179 -8.259 11.664 1.00 93.69 88 GLN A CA 1
ATOM 681 C C . GLN A 1 88 ? 6.671 -8.533 10.241 1.00 93.69 88 GLN A C 1
ATOM 683 O O . GLN A 1 88 ? 5.989 -7.684 9.656 1.00 93.69 88 GLN A O 1
ATOM 688 N N . ILE A 1 89 ? 6.969 -9.720 9.709 1.00 94.19 89 ILE A N 1
ATOM 689 C CA . ILE A 1 89 ? 6.409 -10.203 8.443 1.00 94.19 89 ILE A CA 1
ATOM 690 C C . ILE A 1 89 ? 5.249 -11.163 8.729 1.00 94.19 89 ILE A C 1
ATOM 692 O O . ILE A 1 89 ? 5.347 -12.058 9.573 1.00 94.19 89 ILE A O 1
ATOM 696 N N . TYR A 1 90 ? 4.149 -10.963 8.011 1.00 95.12 90 TYR A N 1
ATOM 697 C CA . TYR A 1 90 ? 2.981 -11.834 7.983 1.00 95.12 90 TYR A CA 1
ATOM 698 C C . TYR A 1 90 ? 2.851 -12.426 6.584 1.00 95.12 90 TYR A C 1
ATOM 700 O O . TYR A 1 90 ? 2.909 -11.687 5.599 1.00 95.12 90 TYR A O 1
ATOM 708 N N . ILE A 1 91 ? 2.628 -13.734 6.504 1.00 94.75 91 ILE A N 1
ATOM 709 C CA . ILE A 1 91 ? 2.406 -14.462 5.254 1.00 94.75 91 ILE A CA 1
ATOM 710 C C . ILE A 1 91 ? 1.006 -15.058 5.288 1.00 94.75 91 ILE A C 1
ATOM 712 O O . ILE A 1 91 ? 0.637 -15.742 6.244 1.00 94.75 91 ILE A O 1
ATOM 716 N N . ASN A 1 92 ? 0.200 -14.755 4.271 1.00 92.81 92 ASN A N 1
ATOM 717 C CA . ASN A 1 92 ? -1.193 -15.189 4.153 1.00 92.81 92 ASN A CA 1
ATOM 718 C C . ASN A 1 92 ? -2.000 -14.932 5.447 1.00 92.81 92 ASN A C 1
ATOM 720 O O . ASN A 1 92 ? -2.789 -15.760 5.897 1.00 92.81 92 ASN A O 1
ATOM 724 N N . GLY A 1 93 ? -1.749 -13.778 6.080 1.00 90.88 93 GLY A N 1
ATOM 725 C CA . GLY A 1 93 ? -2.396 -13.340 7.322 1.00 90.88 93 GLY A CA 1
ATOM 726 C C . GLY A 1 93 ? -1.819 -13.921 8.619 1.00 90.88 93 GLY A C 1
ATOM 727 O O . GLY A 1 93 ? -2.218 -13.479 9.694 1.00 90.88 93 GLY A O 1
ATOM 728 N N . LYS A 1 94 ? -0.871 -14.864 8.561 1.00 91.69 94 LYS A N 1
ATOM 729 C CA . LYS A 1 94 ? -0.266 -15.488 9.749 1.00 91.69 94 LYS A CA 1
ATOM 730 C C . LYS A 1 94 ? 1.103 -14.876 10.066 1.00 91.69 94 LYS A C 1
ATOM 732 O O . LYS A 1 94 ? 1.915 -14.726 9.151 1.00 91.69 94 LYS A O 1
ATOM 737 N N . PRO A 1 95 ? 1.394 -14.535 11.336 1.00 91.56 95 PRO A N 1
ATOM 738 C CA . PRO A 1 95 ? 2.730 -14.103 11.723 1.00 91.56 95 PRO A CA 1
ATOM 739 C C . PRO A 1 95 ? 3.701 -15.287 11.658 1.00 91.56 95 PRO A C 1
ATOM 741 O O . PRO A 1 95 ? 3.386 -16.384 12.122 1.00 91.56 95 PRO A O 1
ATOM 744 N N . LEU A 1 96 ? 4.890 -15.058 11.105 1.00 86.00 96 LEU A N 1
ATOM 745 C CA . LEU A 1 96 ? 6.002 -16.013 11.133 1.00 86.00 96 LEU A CA 1
ATOM 746 C C . LEU A 1 96 ? 7.127 -15.472 12.016 1.00 86.00 96 LEU A C 1
ATOM 748 O O . LEU A 1 96 ? 7.208 -14.274 12.238 1.00 86.00 96 LEU A O 1
ATOM 752 N N . ASN A 1 97 ? 8.052 -16.309 12.488 1.00 88.81 97 ASN A N 1
ATOM 753 C CA . ASN A 1 97 ? 9.246 -15.818 13.193 1.00 88.81 97 ASN A CA 1
ATOM 754 C C . ASN A 1 97 ? 10.289 -15.259 12.197 1.00 88.81 97 ASN A C 1
ATOM 756 O O . ASN A 1 97 ? 11.399 -15.782 12.068 1.00 88.81 97 ASN A O 1
ATOM 760 N N . ILE A 1 98 ? 9.869 -14.272 11.402 1.00 90.94 98 ILE A N 1
ATOM 761 C CA . ILE A 1 98 ? 10.634 -13.626 10.338 1.00 90.94 98 ILE A CA 1
ATOM 762 C C . ILE A 1 98 ? 10.392 -12.119 10.421 1.00 90.94 98 ILE A C 1
ATOM 764 O O . ILE A 1 98 ? 9.248 -11.657 10.458 1.00 90.94 98 ILE A O 1
ATOM 768 N N . TYR A 1 99 ? 11.481 -11.360 10.406 1.00 92.75 99 TYR A N 1
ATOM 769 C CA . TYR A 1 99 ? 11.471 -9.909 10.527 1.00 92.75 99 TYR A CA 1
ATOM 770 C C . TYR A 1 99 ? 12.155 -9.272 9.326 1.00 92.75 99 TYR A C 1
ATOM 772 O O . TYR A 1 99 ? 13.222 -9.715 8.912 1.00 92.75 99 TYR A O 1
ATOM 780 N N . ALA A 1 100 ? 11.574 -8.208 8.788 1.00 92.75 100 ALA A N 1
ATOM 781 C CA . ALA A 1 100 ? 12.277 -7.291 7.909 1.00 92.75 100 ALA A CA 1
ATOM 782 C C . ALA A 1 100 ? 13.289 -6.489 8.737 1.00 92.75 100 ALA A C 1
ATOM 784 O O . ALA A 1 100 ? 12.962 -6.058 9.840 1.00 92.75 100 ALA A O 1
ATOM 785 N N . THR A 1 101 ? 14.499 -6.304 8.217 1.00 90.94 101 THR A N 1
ATOM 786 C CA . THR A 1 101 ? 15.558 -5.469 8.820 1.00 90.94 101 THR A CA 1
ATOM 787 C C . THR A 1 101 ? 15.900 -4.258 7.962 1.00 90.94 101 THR A C 1
ATOM 789 O O . THR A 1 101 ? 16.425 -3.261 8.455 1.00 90.94 101 THR A O 1
ATOM 792 N N . SER A 1 102 ? 15.611 -4.350 6.667 1.00 88.25 102 SER A N 1
ATOM 793 C CA . SER A 1 102 ? 15.795 -3.278 5.705 1.00 88.25 102 SER A CA 1
ATOM 794 C C . SER A 1 102 ? 14.727 -3.396 4.633 1.00 88.25 102 SER A C 1
ATOM 796 O O . SER A 1 102 ? 14.424 -4.505 4.185 1.00 88.25 102 SER A O 1
ATOM 798 N N . ILE A 1 103 ? 14.151 -2.265 4.246 1.00 88.69 103 ILE A N 1
ATOM 799 C CA . ILE A 1 103 ? 13.140 -2.187 3.199 1.00 88.69 103 ILE A CA 1
ATOM 800 C C . ILE A 1 103 ? 13.596 -1.148 2.184 1.00 88.69 103 ILE A C 1
ATOM 802 O O . ILE A 1 103 ? 13.678 0.044 2.485 1.00 88.69 103 ILE A O 1
ATOM 806 N N . GLU A 1 104 ? 13.855 -1.603 0.969 1.00 87.12 104 GLU A N 1
ATOM 807 C CA . GLU A 1 104 ? 14.199 -0.762 -0.165 1.00 87.12 104 GLU A CA 1
ATOM 808 C C . GLU A 1 104 ? 13.017 -0.726 -1.130 1.00 87.12 104 GLU A C 1
ATOM 810 O O . GLU A 1 104 ? 12.582 -1.756 -1.645 1.00 87.12 104 GLU A O 1
ATOM 815 N N . LEU A 1 105 ? 12.465 0.465 -1.354 1.00 83.19 105 LEU A N 1
ATOM 816 C CA . LEU A 1 105 ? 11.386 0.651 -2.313 1.00 83.19 105 LEU A CA 1
ATOM 817 C C . LEU A 1 105 ? 11.962 0.990 -3.683 1.00 83.19 105 LEU A C 1
ATOM 819 O O . LEU A 1 105 ? 12.783 1.895 -3.827 1.00 83.19 105 LEU A O 1
ATOM 823 N N . VAL A 1 106 ? 11.453 0.296 -4.691 1.00 80.62 106 VAL A N 1
ATOM 824 C CA . VAL A 1 106 ? 11.855 0.425 -6.084 1.00 80.62 106 VAL A CA 1
ATOM 825 C C . VAL A 1 106 ? 10.646 0.860 -6.904 1.00 80.62 106 VAL A C 1
ATOM 827 O O . VAL A 1 106 ? 9.569 0.271 -6.805 1.00 80.62 106 VAL A O 1
ATOM 830 N N . ASN A 1 107 ? 10.833 1.879 -7.746 1.00 70.12 107 ASN A N 1
ATOM 831 C CA . ASN A 1 107 ? 9.827 2.365 -8.700 1.00 70.12 107 ASN A CA 1
ATOM 832 C C . ASN A 1 107 ? 8.516 2.871 -8.058 1.00 70.12 107 ASN A C 1
ATOM 834 O O . ASN A 1 107 ? 7.434 2.658 -8.596 1.00 70.12 107 ASN A O 1
ATOM 838 N N . ILE A 1 108 ? 8.605 3.608 -6.941 1.00 61.88 108 ILE A N 1
ATOM 839 C CA . ILE A 1 108 ? 7.450 4.105 -6.156 1.00 61.88 108 ILE A CA 1
ATOM 840 C C . ILE A 1 108 ? 6.466 5.019 -6.907 1.00 61.88 108 ILE A C 1
ATOM 842 O O . ILE A 1 108 ? 5.358 5.251 -6.429 1.00 61.88 108 ILE A O 1
ATOM 846 N N . TYR A 1 109 ? 6.853 5.560 -8.062 1.00 59.25 109 TYR A N 1
ATOM 847 C CA . TYR A 1 109 ? 5.988 6.416 -8.878 1.00 59.25 109 TYR A C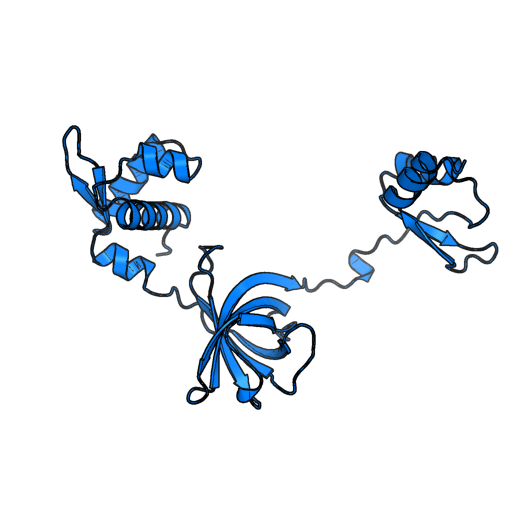A 1
ATOM 848 C C . TYR A 1 109 ? 5.084 5.626 -9.832 1.00 59.25 109 TYR A C 1
ATOM 850 O O . TYR A 1 109 ? 4.133 6.199 -10.364 1.00 59.25 109 TYR A O 1
ATOM 858 N N . ASN A 1 110 ? 5.341 4.326 -10.019 1.00 60.81 110 ASN A N 1
ATOM 859 C CA . ASN A 1 110 ? 4.547 3.461 -10.879 1.00 60.81 110 ASN A CA 1
ATOM 860 C C . ASN A 1 110 ? 3.748 2.452 -10.033 1.00 60.81 110 ASN A C 1
ATOM 862 O O . ASN A 1 110 ? 4.276 1.397 -9.678 1.00 60.81 110 ASN A O 1
ATOM 866 N N . PRO A 1 111 ? 2.460 2.712 -9.738 1.00 54.47 111 PRO A N 1
ATOM 867 C CA . PRO A 1 111 ? 1.654 1.844 -8.876 1.00 54.47 111 PRO A CA 1
ATOM 868 C C . PRO A 1 111 ? 1.455 0.419 -9.422 1.00 54.47 111 PRO A C 1
ATOM 870 O O . PRO A 1 111 ? 1.036 -0.457 -8.671 1.00 54.47 111 PRO A O 1
ATOM 873 N N . TYR A 1 112 ? 1.764 0.162 -10.698 1.00 55.91 112 TYR A N 1
ATOM 874 C CA . TYR A 1 112 ? 1.687 -1.170 -11.305 1.00 55.91 112 TYR A CA 1
ATOM 875 C C . TYR A 1 112 ? 3.008 -1.950 -11.235 1.00 55.91 112 TYR A C 1
ATOM 877 O O . TYR A 1 112 ? 2.998 -3.169 -11.401 1.00 55.91 112 TYR A O 1
ATOM 885 N N . MET A 1 113 ? 4.131 -1.269 -10.981 1.00 64.19 113 MET A N 1
ATOM 886 C CA . MET A 1 113 ? 5.487 -1.838 -10.983 1.00 64.19 113 MET A CA 1
ATOM 887 C C . MET A 1 113 ? 6.272 -1.564 -9.691 1.00 64.19 113 MET A C 1
ATOM 889 O O . MET A 1 113 ? 7.448 -1.923 -9.618 1.00 64.19 113 MET A O 1
ATOM 893 N N . SER A 1 114 ? 5.647 -0.960 -8.674 1.00 79.38 114 SER A N 1
ATOM 894 C CA . SER A 1 114 ? 6.254 -0.756 -7.357 1.00 79.38 114 SER A CA 1
ATOM 895 C C . SER A 1 114 ? 6.694 -2.092 -6.767 1.00 79.38 114 SER A C 1
ATOM 897 O O . SER A 1 114 ? 5.872 -2.972 -6.492 1.00 79.38 114 SER A O 1
ATOM 899 N N . LYS A 1 115 ? 7.998 -2.236 -6.549 1.00 88.25 115 LYS A N 1
ATOM 900 C CA . LYS A 1 115 ? 8.586 -3.389 -5.869 1.00 88.25 115 LYS A CA 1
ATOM 901 C C . LYS A 1 115 ? 9.184 -2.952 -4.542 1.00 88.25 115 LYS A C 1
ATOM 903 O O . LYS A 1 115 ? 9.573 -1.797 -4.383 1.00 88.25 115 LYS A O 1
ATOM 908 N N . ALA A 1 116 ? 9.268 -3.876 -3.599 1.00 89.81 116 ALA A N 1
ATOM 909 C CA . ALA A 1 116 ? 10.090 -3.695 -2.414 1.00 89.81 116 ALA A CA 1
ATOM 910 C C . ALA A 1 116 ? 11.061 -4.865 -2.291 1.00 89.81 116 ALA A C 1
ATOM 912 O O . ALA A 1 116 ? 10.655 -6.019 -2.434 1.00 89.81 116 ALA A O 1
ATOM 913 N N . ILE A 1 117 ? 12.328 -4.550 -2.048 1.00 91.75 117 ILE A N 1
ATOM 914 C CA . ILE A 1 117 ? 13.365 -5.515 -1.701 1.00 91.75 117 ILE A CA 1
ATOM 915 C C . ILE A 1 117 ? 13.504 -5.464 -0.186 1.00 91.75 117 ILE A C 1
ATOM 917 O O . ILE A 1 117 ? 13.769 -4.409 0.392 1.00 91.75 117 ILE A O 1
ATOM 921 N N . ILE A 1 118 ? 13.266 -6.594 0.465 1.00 92.56 118 ILE A N 1
ATOM 922 C CA . ILE A 1 118 ? 13.254 -6.689 1.920 1.00 92.56 118 ILE A CA 1
ATOM 923 C C . ILE A 1 118 ? 14.363 -7.621 2.361 1.00 92.56 118 ILE A C 1
ATOM 925 O O . ILE A 1 118 ? 14.332 -8.804 2.034 1.00 92.56 118 ILE A O 1
ATOM 929 N N . LYS A 1 119 ? 15.296 -7.116 3.167 1.00 92.31 119 LYS A N 1
ATOM 930 C CA . LYS A 1 119 ? 16.226 -7.983 3.895 1.00 92.31 119 LYS A CA 1
ATOM 931 C C . LYS A 1 119 ? 15.512 -8.589 5.085 1.00 92.31 119 LYS A C 1
ATOM 933 O O . LYS A 1 119 ? 14.889 -7.867 5.865 1.00 92.31 119 LYS A O 1
ATOM 938 N N . VAL A 1 120 ? 15.610 -9.905 5.223 1.00 92.88 120 VAL A N 1
ATOM 939 C CA . VAL A 1 120 ? 14.904 -10.666 6.250 1.00 92.88 120 VAL A CA 1
ATOM 940 C C . VAL A 1 120 ? 15.854 -11.305 7.256 1.00 92.88 120 VAL A C 1
ATOM 942 O O . VAL A 1 120 ? 16.956 -11.755 6.940 1.00 92.88 120 VAL A O 1
ATOM 945 N N . LEU A 1 121 ? 15.392 -11.383 8.496 1.00 90.56 121 LEU A N 1
ATOM 946 C CA . LEU A 1 121 ? 15.995 -12.128 9.587 1.00 90.56 121 LEU A CA 1
ATOM 947 C C . LEU A 1 121 ? 15.015 -13.225 10.012 1.00 90.56 121 LEU A C 1
ATOM 949 O O . LEU A 1 121 ? 13.898 -12.922 10.418 1.00 90.56 121 LEU A O 1
ATOM 953 N N . GLY A 1 122 ? 15.427 -14.489 9.918 1.00 87.56 122 GLY A N 1
ATOM 954 C CA . GLY A 1 122 ? 14.590 -15.651 10.234 1.00 87.56 122 GLY A CA 1
ATOM 955 C C . GLY A 1 122 ? 14.691 -16.744 9.170 1.00 87.56 122 GLY A C 1
ATOM 956 O O . GLY A 1 122 ? 15.574 -16.710 8.311 1.00 87.56 122 GLY A O 1
ATOM 957 N N . ASN A 1 123 ? 13.793 -17.730 9.233 1.00 85.19 123 ASN A N 1
ATOM 958 C CA . ASN A 1 123 ? 13.754 -18.833 8.272 1.00 85.19 123 ASN A CA 1
ATOM 959 C C . ASN A 1 123 ? 12.965 -18.451 7.008 1.00 85.19 123 ASN A C 1
ATOM 961 O O . ASN A 1 123 ? 11.749 -18.616 6.959 1.00 85.19 123 ASN A O 1
ATOM 965 N N . ILE A 1 124 ? 13.671 -17.986 5.976 1.00 86.00 124 ILE A N 1
ATOM 966 C CA . ILE A 1 124 ? 13.083 -17.564 4.693 1.00 86.00 124 ILE A CA 1
ATOM 967 C C . ILE A 1 124 ? 12.400 -18.700 3.917 1.00 86.00 124 ILE A C 1
ATOM 969 O O . ILE A 1 124 ? 11.520 -18.425 3.116 1.00 86.00 124 ILE A O 1
ATOM 973 N N . LYS A 1 125 ? 12.717 -19.976 4.201 1.00 85.56 125 LYS A N 1
ATOM 974 C CA . LYS A 1 125 ? 12.124 -21.132 3.498 1.00 85.56 125 LYS A CA 1
ATOM 975 C C . LYS A 1 125 ? 10.604 -21.246 3.649 1.00 85.56 125 LYS A C 1
ATOM 977 O O . LYS A 1 125 ? 10.002 -22.062 2.967 1.00 85.56 125 LYS A O 1
ATOM 982 N N . ALA A 1 126 ? 10.012 -20.497 4.577 1.00 85.44 126 ALA A N 1
ATOM 983 C CA . ALA A 1 126 ? 8.569 -20.428 4.782 1.00 85.44 126 ALA A CA 1
ATOM 984 C C . ALA A 1 126 ? 7.874 -19.362 3.910 1.00 85.44 126 ALA A C 1
ATOM 986 O O . ALA A 1 126 ? 6.680 -19.133 4.086 1.00 85.44 126 ALA A O 1
ATOM 987 N N . ILE A 1 127 ? 8.617 -18.672 3.040 1.00 90.62 127 ILE A N 1
ATOM 988 C CA . ILE A 1 127 ? 8.117 -17.642 2.129 1.00 90.62 127 ILE A CA 1
ATOM 989 C C . ILE A 1 127 ? 8.277 -18.162 0.705 1.00 90.62 127 ILE A C 1
ATOM 991 O O . ILE A 1 127 ? 9.371 -18.581 0.327 1.00 90.62 127 ILE A O 1
ATOM 995 N N . HIS A 1 128 ? 7.209 -18.110 -0.086 1.00 92.50 128 HIS A N 1
ATOM 996 C CA . HIS A 1 128 ? 7.212 -18.593 -1.461 1.00 92.50 128 HIS A CA 1
ATOM 997 C C . HIS A 1 128 ? 6.661 -17.543 -2.435 1.00 92.50 128 HIS A C 1
ATOM 999 O O . HIS A 1 128 ? 5.794 -16.745 -2.066 1.00 92.50 128 HIS A O 1
ATOM 1005 N N . PRO A 1 129 ? 7.111 -17.541 -3.704 1.00 94.62 129 PRO A N 1
ATOM 1006 C CA . PRO A 1 129 ? 6.497 -16.735 -4.752 1.00 94.62 129 PRO A CA 1
ATOM 1007 C C . PRO A 1 129 ? 4.980 -16.953 -4.832 1.00 94.62 129 PRO A C 1
ATOM 1009 O O . PRO A 1 129 ? 4.500 -18.085 -4.832 1.00 94.62 129 PRO A O 1
ATOM 1012 N N . GLY A 1 130 ? 4.224 -15.857 -4.914 1.00 93.94 130 GLY A N 1
ATOM 1013 C CA . GLY A 1 130 ? 2.758 -15.856 -4.915 1.00 93.94 130 GLY A CA 1
ATOM 1014 C C . GLY A 1 130 ? 2.110 -15.650 -3.543 1.00 93.94 130 GLY A C 1
ATOM 1015 O O . GLY A 1 130 ? 0.921 -15.330 -3.492 1.00 93.94 130 GLY A O 1
ATOM 1016 N N . ASP A 1 131 ? 2.862 -15.755 -2.446 1.00 96.12 131 ASP A N 1
ATOM 1017 C CA . ASP A 1 131 ? 2.326 -15.508 -1.108 1.00 96.12 131 ASP A CA 1
ATOM 1018 C C . ASP A 1 131 ? 1.887 -14.054 -0.918 1.00 96.12 131 ASP A C 1
ATOM 1020 O O . ASP A 1 131 ? 2.576 -13.112 -1.324 1.00 96.12 131 ASP A O 1
ATOM 1024 N N . ASN A 1 132 ? 0.762 -13.860 -0.225 1.00 96.50 132 ASN A N 1
ATOM 1025 C CA . ASN A 1 132 ? 0.368 -12.533 0.234 1.00 96.50 132 ASN A CA 1
ATOM 1026 C C . ASN A 1 132 ? 1.211 -12.163 1.446 1.00 96.50 132 ASN A C 1
ATOM 1028 O O . ASN A 1 132 ? 1.183 -12.850 2.469 1.00 96.50 132 ASN A O 1
ATOM 1032 N N . VAL A 1 133 ? 1.914 -11.045 1.353 1.00 95.75 133 VAL A N 1
ATOM 1033 C CA . VAL A 1 133 ? 2.794 -10.563 2.409 1.00 95.75 133 VAL A CA 1
ATOM 1034 C C . VAL A 1 133 ? 2.272 -9.258 2.983 1.00 95.75 133 VAL A C 1
ATOM 1036 O O . VAL A 1 133 ? 1.802 -8.372 2.264 1.00 95.75 133 VAL A O 1
ATOM 1039 N N . ARG A 1 134 ? 2.404 -9.120 4.297 1.00 96.19 134 ARG A N 1
ATOM 1040 C CA . ARG A 1 134 ? 2.268 -7.851 5.000 1.00 96.19 134 ARG A CA 1
ATOM 1041 C C . ARG A 1 134 ? 3.486 -7.637 5.884 1.00 96.19 134 ARG A C 1
ATOM 1043 O O . ARG A 1 134 ? 3.883 -8.529 6.625 1.00 96.19 134 ARG A O 1
ATOM 1050 N N . ILE A 1 135 ? 4.052 -6.442 5.819 1.00 94.12 135 ILE A N 1
ATOM 1051 C CA . ILE A 1 135 ? 5.245 -6.044 6.560 1.00 94.12 135 ILE A CA 1
ATOM 1052 C C . ILE A 1 135 ? 4.882 -4.855 7.429 1.00 94.12 135 ILE A C 1
ATOM 1054 O O . ILE A 1 135 ? 4.346 -3.854 6.944 1.00 94.12 135 ILE A O 1
ATOM 1058 N N . GLY A 1 136 ? 5.187 -4.974 8.715 1.00 91.38 136 GLY A N 1
ATOM 1059 C CA . GLY A 1 136 ? 4.976 -3.916 9.686 1.00 91.38 136 GLY A CA 1
ATOM 1060 C C . GLY A 1 136 ? 3.663 -4.015 10.473 1.00 91.38 136 GLY A C 1
ATOM 1061 O O . GLY A 1 136 ? 2.977 -5.041 10.445 1.00 91.38 136 GLY A O 1
ATOM 1062 N N . PRO A 1 137 ? 3.309 -2.951 11.212 1.00 91.25 137 PRO A N 1
ATOM 1063 C CA . PRO A 1 137 ? 3.891 -1.611 11.114 1.00 91.25 137 PRO A CA 1
ATOM 1064 C C . PRO A 1 137 ? 5.378 -1.556 11.470 1.00 91.25 137 PRO A C 1
ATOM 1066 O O . PRO A 1 137 ? 5.813 -2.218 12.408 1.00 91.25 137 PRO A O 1
ATOM 1069 N N . THR A 1 138 ? 6.156 -0.797 10.699 1.00 89.00 138 THR A N 1
ATOM 1070 C CA . THR A 1 138 ? 7.563 -0.538 11.023 1.00 89.00 138 THR A CA 1
ATOM 1071 C C . THR A 1 138 ? 7.662 0.443 12.201 1.00 89.00 138 THR A C 1
ATOM 1073 O O . THR A 1 138 ? 6.737 1.228 12.436 1.00 89.00 138 THR A O 1
ATOM 1076 N N . VAL A 1 139 ? 8.753 0.402 12.970 1.00 81.44 139 VAL A N 1
ATOM 1077 C CA . VAL A 1 139 ? 8.867 1.155 14.231 1.00 81.44 139 VAL A CA 1
ATOM 1078 C C . VAL A 1 139 ? 9.111 2.640 13.976 1.00 81.44 139 VAL A C 1
ATOM 1080 O O . VAL A 1 139 ? 8.391 3.494 14.499 1.00 81.44 139 VAL A O 1
ATOM 1083 N N . ASN A 1 140 ? 10.107 2.957 13.154 1.00 81.00 140 ASN A N 1
ATOM 1084 C CA . ASN A 1 140 ? 10.568 4.327 12.941 1.00 81.00 140 ASN A CA 1
ATOM 1085 C C . ASN A 1 140 ? 9.777 5.028 11.836 1.00 81.00 140 ASN A C 1
ATOM 1087 O O . ASN A 1 140 ? 9.268 6.132 12.038 1.00 81.00 140 ASN A O 1
ATOM 1091 N N . ALA A 1 141 ? 9.640 4.380 10.677 1.00 78.50 141 ALA A N 1
ATOM 1092 C CA . ALA A 1 141 ? 8.923 4.951 9.537 1.00 78.50 141 ALA A CA 1
ATOM 1093 C C . ALA A 1 141 ? 7.395 4.865 9.690 1.00 78.50 141 ALA A C 1
ATOM 1095 O O . ALA A 1 141 ? 6.674 5.590 9.005 1.00 78.50 141 ALA A O 1
ATOM 1096 N N . ARG A 1 142 ? 6.893 4.021 10.607 1.00 84.56 142 ARG A N 1
ATOM 1097 C CA . ARG A 1 142 ? 5.460 3.819 10.874 1.00 84.56 142 ARG A CA 1
ATOM 1098 C C . ARG A 1 142 ? 4.669 3.478 9.617 1.00 84.56 142 ARG A C 1
ATOM 1100 O O . ARG A 1 142 ? 3.548 3.955 9.437 1.00 84.56 142 ARG A O 1
ATOM 1107 N N . VAL A 1 143 ? 5.241 2.656 8.746 1.00 88.06 143 VAL A N 1
ATOM 1108 C CA . VAL A 1 143 ? 4.577 2.227 7.513 1.00 88.06 143 VAL A CA 1
ATOM 1109 C C . VAL A 1 143 ? 4.125 0.778 7.596 1.00 88.06 143 VAL A C 1
ATOM 1111 O O . VAL A 1 143 ? 4.716 -0.033 8.302 1.00 88.06 143 VAL A O 1
ATOM 1114 N N . ILE A 1 144 ? 3.065 0.452 6.867 1.00 92.06 144 ILE A N 1
ATOM 1115 C CA . ILE A 1 144 ? 2.649 -0.918 6.576 1.00 92.06 144 ILE A CA 1
ATOM 1116 C C . ILE A 1 144 ? 2.751 -1.110 5.071 1.00 92.06 144 ILE A C 1
ATOM 1118 O O . ILE A 1 144 ? 2.249 -0.285 4.303 1.00 92.06 144 ILE A O 1
ATOM 1122 N N . ILE A 1 145 ? 3.369 -2.211 4.662 1.00 92.62 145 ILE A N 1
ATOM 1123 C CA . ILE A 1 145 ? 3.518 -2.585 3.257 1.00 92.62 145 ILE A CA 1
ATOM 1124 C C . ILE A 1 145 ? 2.780 -3.896 3.045 1.00 92.62 145 ILE A C 1
ATOM 1126 O O . ILE A 1 145 ? 3.040 -4.863 3.754 1.00 92.62 145 ILE A O 1
ATOM 1130 N N . GLU A 1 146 ? 1.867 -3.934 2.083 1.00 94.62 146 GLU A N 1
ATOM 1131 C CA . GLU A 1 146 ? 1.172 -5.156 1.677 1.00 94.62 146 GLU A CA 1
ATOM 1132 C C . GLU A 1 146 ? 1.456 -5.426 0.205 1.00 94.62 146 GLU A C 1
ATOM 1134 O O . GLU A 1 146 ? 1.502 -4.504 -0.619 1.00 94.62 146 GLU A O 1
ATOM 1139 N N . GLY A 1 147 ? 1.656 -6.691 -0.134 1.00 94.31 147 GLY A N 1
ATOM 1140 C CA . GLY A 1 147 ? 2.069 -7.081 -1.468 1.00 94.31 147 GLY A CA 1
ATOM 1141 C C . GLY A 1 147 ? 1.983 -8.574 -1.714 1.00 94.31 147 GLY A C 1
ATOM 1142 O O . GLY A 1 147 ? 1.445 -9.327 -0.905 1.00 94.31 147 GLY A O 1
ATOM 1143 N N . VAL A 1 148 ? 2.536 -8.982 -2.849 1.00 94.88 148 VAL A N 1
ATOM 1144 C CA . VAL A 1 148 ? 2.668 -10.387 -3.242 1.00 94.88 148 VAL A CA 1
ATOM 1145 C C . VAL A 1 148 ? 4.142 -10.690 -3.450 1.00 94.88 148 VAL A C 1
ATOM 1147 O O . VAL A 1 148 ? 4.839 -9.900 -4.093 1.00 94.88 148 VAL A O 1
ATOM 1150 N N . VAL A 1 149 ? 4.622 -11.806 -2.910 1.00 95.19 149 VAL A N 1
ATOM 1151 C CA . VAL A 1 149 ? 6.007 -12.250 -3.099 1.00 95.19 149 VAL A CA 1
ATOM 1152 C C . VAL A 1 149 ? 6.242 -12.560 -4.574 1.00 95.19 149 VAL A C 1
ATOM 1154 O O . VAL A 1 149 ? 5.497 -13.324 -5.185 1.00 95.19 149 VAL A O 1
ATOM 1157 N N . LEU A 1 150 ? 7.273 -11.946 -5.145 1.00 92.25 150 LEU A N 1
ATOM 1158 C CA . LEU A 1 150 ? 7.723 -12.203 -6.508 1.00 92.25 150 LEU A CA 1
ATOM 1159 C C . LEU A 1 150 ? 8.851 -13.234 -6.509 1.00 92.25 150 LEU A C 1
ATOM 1161 O O . LEU A 1 150 ? 8.782 -14.212 -7.243 1.00 92.25 150 LEU A O 1
ATOM 1165 N N . GLU A 1 151 ? 9.864 -13.004 -5.677 1.00 91.19 151 GLU A N 1
ATOM 1166 C CA . GLU A 1 151 ? 11.072 -13.824 -5.585 1.00 91.19 151 GLU A CA 1
ATOM 1167 C C . GLU A 1 151 ? 11.534 -13.890 -4.127 1.00 91.19 151 GLU A C 1
ATOM 1169 O O . GLU A 1 151 ? 11.482 -12.892 -3.401 1.00 91.19 151 GLU A O 1
ATOM 1174 N N . ASP A 1 152 ? 12.023 -15.050 -3.707 1.00 88.31 152 ASP A N 1
ATOM 1175 C CA . ASP A 1 152 ? 12.764 -15.238 -2.467 1.00 88.31 152 ASP A CA 1
ATOM 1176 C C . ASP A 1 152 ? 14.214 -15.620 -2.796 1.00 88.31 152 ASP A C 1
ATOM 1178 O O . ASP A 1 152 ? 14.493 -16.523 -3.583 1.00 88.31 152 ASP A O 1
ATOM 1182 N N . ASN A 1 153 ? 15.172 -14.910 -2.209 1.00 87.62 153 ASN A N 1
ATOM 1183 C CA . ASN A 1 153 ? 16.589 -15.210 -2.340 1.00 87.62 153 ASN A CA 1
ATOM 1184 C C . ASN A 1 153 ? 17.141 -15.644 -0.985 1.00 87.62 153 ASN A C 1
ATOM 1186 O O . ASN A 1 153 ? 17.513 -14.837 -0.128 1.00 87.62 153 ASN A O 1
ATOM 1190 N N . SER A 1 154 ? 17.227 -16.961 -0.810 1.00 83.25 154 SER A N 1
ATOM 1191 C CA . SER A 1 154 ? 17.730 -17.566 0.422 1.00 83.25 154 SER A CA 1
ATOM 1192 C C . SER A 1 154 ? 19.209 -17.262 0.703 1.00 83.25 154 SER A C 1
ATOM 1194 O O . SER A 1 154 ? 19.605 -17.261 1.868 1.00 83.25 154 SER A O 1
ATOM 1196 N N . LEU A 1 155 ? 20.023 -16.993 -0.328 1.00 82.94 155 LEU A N 1
ATOM 1197 C CA . LEU A 1 155 ? 21.454 -16.702 -0.176 1.00 82.94 155 LEU A CA 1
ATOM 1198 C C . LEU A 1 155 ? 21.686 -15.286 0.356 1.00 82.94 155 LEU A C 1
ATOM 1200 O O . LEU A 1 155 ? 22.439 -15.111 1.313 1.00 82.94 155 LEU A O 1
ATOM 1204 N N . SER A 1 156 ? 21.022 -14.282 -0.228 1.00 83.75 156 SER A N 1
ATOM 1205 C CA . SER A 1 156 ? 21.135 -12.886 0.224 1.00 83.75 156 SER A CA 1
ATOM 1206 C C . SER A 1 156 ? 20.212 -12.547 1.398 1.00 83.75 156 SER A C 1
ATOM 1208 O O . SER A 1 156 ? 20.326 -11.462 1.968 1.00 83.75 156 SER A O 1
ATOM 1210 N N . LYS A 1 157 ? 19.341 -13.484 1.803 1.00 90.62 157 LYS A N 1
ATOM 1211 C CA . LYS A 1 157 ? 18.256 -13.267 2.773 1.00 90.62 157 LYS A CA 1
ATOM 1212 C C . LYS A 1 157 ? 17.373 -12.093 2.358 1.00 90.62 157 LYS A C 1
ATOM 1214 O O . LYS A 1 157 ? 17.051 -11.229 3.173 1.00 90.62 157 LYS A O 1
ATOM 1219 N N . GLU A 1 158 ? 16.993 -12.067 1.088 1.00 92.75 158 GLU A N 1
ATOM 1220 C CA . GLU A 1 158 ? 16.151 -11.020 0.520 1.00 92.75 158 GLU A CA 1
ATOM 1221 C C . GLU A 1 158 ? 14.850 -11.603 -0.013 1.00 92.75 158 GLU A C 1
ATOM 1223 O O . GLU A 1 158 ? 14.822 -12.694 -0.573 1.00 92.75 158 GLU A O 1
ATOM 1228 N N . VAL A 1 159 ? 13.765 -10.857 0.153 1.00 93.56 159 VAL A N 1
ATOM 1229 C CA . VAL A 1 159 ? 12.466 -11.154 -0.444 1.00 93.56 159 VAL A CA 1
ATOM 1230 C C . VAL A 1 159 ? 12.073 -9.963 -1.300 1.00 93.56 159 VAL A C 1
ATOM 1232 O O . VAL A 1 159 ? 12.045 -8.827 -0.823 1.00 93.56 159 VAL A O 1
ATOM 1235 N N . VAL A 1 160 ? 11.770 -10.219 -2.566 1.00 93.00 160 VAL A N 1
ATOM 1236 C CA . VAL A 1 160 ? 11.272 -9.220 -3.508 1.00 93.00 160 VAL A CA 1
ATOM 1237 C C . VAL A 1 160 ? 9.764 -9.356 -3.583 1.00 93.00 160 VAL A C 1
ATOM 1239 O O . VAL A 1 160 ? 9.240 -10.438 -3.846 1.00 93.00 160 VAL A O 1
ATOM 1242 N N . ILE A 1 161 ? 9.050 -8.253 -3.384 1.00 93.56 161 ILE A N 1
ATOM 1243 C CA . ILE A 1 161 ? 7.585 -8.239 -3.393 1.00 93.56 161 ILE A CA 1
ATOM 1244 C C . ILE A 1 161 ? 7.083 -7.203 -4.390 1.00 93.56 161 ILE A C 1
ATOM 1246 O O . ILE A 1 161 ? 7.690 -6.145 -4.561 1.00 93.56 161 ILE A O 1
ATOM 1250 N N . VAL A 1 162 ? 5.944 -7.477 -5.019 1.00 91.38 162 VAL A N 1
ATOM 1251 C CA . VAL A 1 162 ? 5.151 -6.462 -5.717 1.00 91.38 162 VAL A CA 1
ATOM 1252 C C . VAL A 1 162 ? 4.272 -5.770 -4.686 1.00 91.38 162 VAL A C 1
ATOM 1254 O O . VAL A 1 162 ? 3.413 -6.406 -4.072 1.00 91.38 162 VAL A O 1
ATOM 1257 N N . VAL A 1 163 ? 4.470 -4.469 -4.498 1.00 90.56 163 VAL A N 1
ATOM 1258 C CA . VAL A 1 163 ? 3.716 -3.675 -3.526 1.00 90.56 163 VAL A CA 1
ATOM 1259 C C . VAL A 1 163 ? 2.311 -3.424 -4.070 1.00 90.56 163 VAL A C 1
ATOM 1261 O O . VAL A 1 163 ? 2.137 -2.836 -5.134 1.00 90.56 163 VAL A O 1
ATOM 1264 N N . LYS A 1 164 ? 1.294 -3.862 -3.328 1.00 89.81 164 LYS A N 1
ATOM 1265 C CA . LYS A 1 164 ? -0.124 -3.582 -3.604 1.00 89.81 164 LYS A CA 1
ATOM 1266 C C . LYS A 1 164 ? -0.644 -2.415 -2.778 1.00 89.81 164 LYS A C 1
ATOM 1268 O O . LYS A 1 164 ? -1.531 -1.694 -3.229 1.00 89.81 164 LYS A O 1
ATOM 1273 N N . LYS A 1 165 ? -0.098 -2.222 -1.577 1.00 88.31 165 LYS A N 1
ATOM 1274 C CA . LYS A 1 165 ? -0.520 -1.174 -0.651 1.00 88.31 165 LYS A CA 1
ATOM 1275 C C . LYS A 1 165 ? 0.657 -0.679 0.177 1.00 88.31 165 LYS A C 1
ATOM 1277 O O . LYS A 1 165 ? 1.444 -1.474 0.682 1.00 88.31 165 LYS A O 1
ATOM 1282 N N . LEU A 1 166 ? 0.728 0.634 0.360 1.00 87.31 166 LEU A N 1
ATOM 1283 C CA . LEU A 1 166 ? 1.660 1.300 1.262 1.00 87.31 166 LEU A CA 1
ATOM 1284 C C . LEU A 1 166 ? 0.856 2.277 2.120 1.00 87.31 166 LEU A C 1
ATOM 1286 O O . LEU A 1 166 ? 0.241 3.203 1.595 1.00 87.31 166 LEU A O 1
ATOM 1290 N N . LEU A 1 167 ? 0.823 2.046 3.428 1.00 86.62 167 LEU A N 1
ATOM 1291 C CA . LEU A 1 167 ? 0.088 2.870 4.384 1.00 86.62 167 LEU A CA 1
ATOM 1292 C C . LEU A 1 167 ? 1.058 3.525 5.355 1.00 86.62 167 LEU A C 1
ATOM 1294 O O . LEU A 1 167 ? 1.881 2.835 5.945 1.00 86.62 167 LEU A O 1
ATOM 1298 N N . ALA A 1 168 ? 0.916 4.828 5.578 1.00 87.19 168 ALA A N 1
ATOM 1299 C CA . ALA A 1 168 ? 1.603 5.534 6.653 1.00 87.19 168 ALA A CA 1
ATOM 1300 C C . ALA A 1 168 ? 0.673 5.663 7.864 1.00 87.19 168 ALA A C 1
ATOM 1302 O O . ALA A 1 168 ? -0.482 6.069 7.726 1.00 87.19 168 ALA A O 1
ATOM 1303 N N . ILE A 1 169 ? 1.173 5.335 9.054 1.00 84.62 169 ILE A N 1
ATOM 1304 C CA . ILE A 1 169 ? 0.438 5.496 10.306 1.00 84.62 169 ILE A CA 1
ATOM 1305 C C . ILE A 1 169 ? 0.824 6.848 10.914 1.00 84.62 169 ILE A C 1
ATOM 1307 O O . ILE A 1 169 ? 1.956 7.000 11.386 1.00 84.62 169 ILE A O 1
ATOM 1311 N N . PRO A 1 170 ? -0.099 7.821 10.972 1.00 80.44 170 PRO A N 1
ATOM 1312 C CA . PRO A 1 170 ? 0.197 9.157 11.472 1.00 80.44 170 PRO A CA 1
ATOM 1313 C C . PRO A 1 170 ? 0.582 9.135 12.954 1.00 80.44 170 PRO A C 1
ATOM 1315 O O . PRO A 1 170 ? 0.012 8.386 13.749 1.00 80.44 170 PRO A O 1
ATOM 1318 N N . LYS A 1 171 ? 1.531 9.993 13.350 1.00 82.75 171 LYS A N 1
ATOM 1319 C CA . LYS A 1 171 ? 1.966 10.172 14.748 1.00 82.75 171 LYS A CA 1
ATOM 1320 C C . LYS A 1 171 ? 1.001 11.069 15.532 1.00 82.75 171 LYS A C 1
ATOM 1322 O O . LYS A 1 171 ? 1.407 12.054 16.133 1.00 82.75 171 LYS A O 1
ATOM 1327 N N . ILE A 1 172 ? -0.277 10.711 15.511 1.00 86.44 172 ILE A N 1
ATOM 1328 C CA . ILE A 1 172 ? -1.347 11.357 16.274 1.00 86.44 172 ILE A CA 1
ATOM 1329 C C . ILE A 1 172 ? -1.980 10.331 17.211 1.00 86.44 172 ILE A C 1
ATOM 1331 O O . ILE A 1 172 ? -2.049 9.145 16.866 1.00 86.44 172 ILE A O 1
ATOM 1335 N N . LYS A 1 173 ? -2.384 10.738 18.419 1.00 86.56 173 LYS A N 1
ATOM 1336 C CA . LYS A 1 173 ? -3.084 9.818 19.320 1.00 86.56 173 LYS A CA 1
ATOM 1337 C C . LYS A 1 173 ? -4.528 9.685 18.852 1.00 86.56 173 LYS A C 1
ATOM 1339 O O . LYS A 1 173 ? -5.122 10.644 18.373 1.00 86.56 173 LYS A O 1
ATOM 1344 N N . VAL A 1 174 ? -5.117 8.506 19.049 1.00 89.25 174 VAL A N 1
ATOM 1345 C CA . VAL A 1 174 ? -6.533 8.269 18.720 1.00 89.25 174 VAL A CA 1
ATOM 1346 C C . VAL A 1 174 ? -7.435 9.282 19.432 1.00 89.25 174 VAL A C 1
ATOM 1348 O O . VAL A 1 174 ? -8.324 9.839 18.803 1.00 89.25 174 VAL A O 1
ATOM 1351 N N . VAL A 1 175 ? -7.144 9.605 20.698 1.00 91.69 175 VAL A N 1
ATOM 1352 C CA . VAL A 1 175 ? -7.900 10.589 21.499 1.00 91.69 175 VAL A CA 1
ATOM 1353 C C . VAL A 1 175 ? -7.936 11.999 20.895 1.00 91.69 175 VAL A C 1
ATOM 1355 O O . VAL A 1 175 ? -8.864 12.761 21.164 1.00 91.69 175 VAL A O 1
ATOM 1358 N N . ASP A 1 176 ? -6.953 12.341 20.060 1.00 89.81 176 ASP A N 1
ATOM 1359 C CA . ASP A 1 176 ? -6.863 13.657 19.427 1.00 89.81 176 ASP A CA 1
ATOM 1360 C C . ASP A 1 176 ? -7.735 13.750 18.164 1.00 89.81 176 ASP A C 1
ATOM 1362 O O . ASP A 1 176 ? -8.085 14.850 17.745 1.00 89.81 176 ASP A O 1
ATOM 1366 N N . ILE A 1 177 ? -8.094 12.610 17.558 1.00 88.81 177 ILE A N 1
ATOM 1367 C CA . ILE A 1 177 ? -8.898 12.537 16.322 1.00 88.81 177 ILE A CA 1
ATOM 1368 C C . ILE A 1 177 ? -10.270 11.894 16.522 1.00 88.81 177 ILE A C 1
ATOM 1370 O O . ILE A 1 177 ? -11.120 11.989 15.639 1.00 88.81 177 ILE A O 1
ATOM 1374 N N . MET A 1 178 ? -10.484 11.203 17.642 1.00 90.06 178 MET A N 1
ATOM 1375 C CA . MET A 1 178 ? -11.753 10.547 17.922 1.00 90.06 178 MET A CA 1
ATOM 1376 C C . MET A 1 178 ? -12.845 11.583 18.188 1.00 90.06 178 MET A C 1
ATOM 1378 O O . MET A 1 1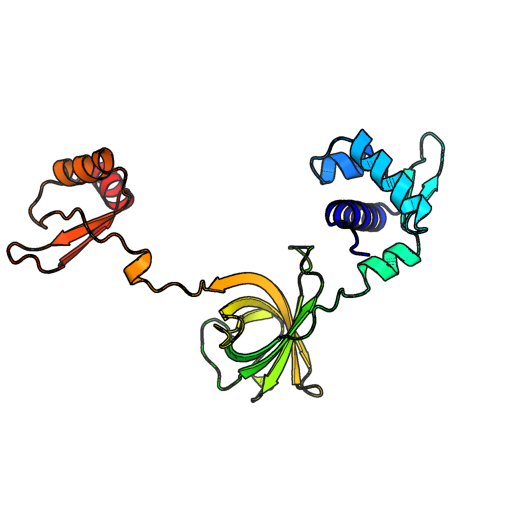78 ? -12.617 12.617 18.821 1.00 90.06 178 MET A O 1
ATOM 1382 N N . THR A 1 179 ? -14.061 11.271 17.751 1.00 87.69 179 THR A N 1
ATOM 1383 C CA . THR A 1 179 ? -15.255 12.021 18.135 1.00 87.69 179 THR A CA 1
ATOM 1384 C C . THR A 1 179 ? -15.453 11.905 19.647 1.00 87.69 179 THR A C 1
ATOM 1386 O O . THR A 1 179 ? -15.574 10.800 20.170 1.00 87.69 179 THR A O 1
ATOM 1389 N N . LYS A 1 180 ? -15.455 13.042 20.353 1.00 86.50 180 LYS A N 1
ATOM 1390 C CA . LYS A 1 180 ? -15.613 13.093 21.819 1.00 86.50 180 LYS A CA 1
ATOM 1391 C C . LYS A 1 180 ? -17.078 13.107 22.248 1.00 86.50 180 LYS A C 1
ATOM 1393 O O . LYS A 1 180 ? -17.429 12.506 23.253 1.00 86.50 180 LYS A O 1
ATOM 1398 N N . GLU A 1 181 ? -17.920 13.767 21.461 1.00 86.25 181 GLU A N 1
ATOM 1399 C CA . GLU A 1 181 ? -19.364 13.824 21.670 1.00 86.25 181 GLU A CA 1
ATOM 1400 C C . GLU A 1 181 ? -20.043 12.826 20.733 1.00 86.25 181 GLU A C 1
ATOM 1402 O O . GLU A 1 181 ? -20.269 13.101 19.553 1.00 86.25 181 GLU A O 1
ATOM 1407 N N . LEU A 1 182 ? -20.306 11.628 21.249 1.00 86.50 182 LEU A N 1
ATOM 1408 C CA . LEU A 1 182 ? -20.965 10.567 20.497 1.00 86.50 182 LEU A CA 1
ATOM 1409 C C . LEU A 1 182 ? -22.482 10.729 20.600 1.00 86.50 182 LEU A C 1
ATOM 1411 O O . LEU A 1 182 ? -23.042 10.737 21.694 1.00 86.50 182 LEU A O 1
ATOM 1415 N N . ALA A 1 183 ? -23.154 10.804 19.453 1.00 91.44 183 ALA A N 1
ATOM 1416 C CA . ALA A 1 183 ? -24.570 10.469 19.405 1.00 91.44 183 ALA A CA 1
ATOM 1417 C C . ALA A 1 183 ? -24.702 8.957 19.636 1.00 91.44 183 ALA A C 1
ATOM 1419 O O . ALA A 1 183 ? -23.944 8.181 19.056 1.00 91.44 183 ALA A O 1
ATOM 1420 N N . MET A 1 184 ? -25.637 8.559 20.491 1.00 93.69 184 MET A N 1
ATOM 1421 C CA . MET A 1 184 ? -25.919 7.169 20.855 1.00 93.69 184 MET A CA 1
ATOM 1422 C C . MET A 1 184 ? -27.430 6.959 20.805 1.00 93.69 184 MET A C 1
ATOM 1424 O O . MET A 1 184 ? -28.178 7.932 20.905 1.00 93.69 184 MET A O 1
ATOM 1428 N N . VAL A 1 185 ? -27.857 5.710 20.648 1.00 95.69 185 VAL A N 1
ATOM 1429 C CA . VAL A 1 185 ? -29.272 5.306 20.699 1.00 95.69 185 VAL A CA 1
ATOM 1430 C C . VAL A 1 185 ? -29.434 4.148 21.669 1.00 95.69 185 VAL A C 1
ATOM 1432 O O . VAL A 1 185 ? -28.524 3.326 21.812 1.00 95.69 185 VAL A O 1
ATOM 1435 N N . ASN A 1 186 ? -30.572 4.069 22.346 1.00 96.56 186 ASN A N 1
ATOM 1436 C CA . ASN A 1 186 ? -30.876 2.922 23.196 1.00 96.56 186 ASN A CA 1
ATOM 1437 C C . ASN A 1 186 ? -31.297 1.702 22.347 1.00 96.56 186 ASN A C 1
ATOM 1439 O O . ASN A 1 186 ? -31.896 1.857 21.284 1.00 96.56 186 ASN A O 1
ATOM 1443 N N . TYR A 1 187 ? -31.002 0.479 22.801 1.00 94.94 187 TYR A N 1
ATOM 1444 C CA . TYR A 1 187 ? -31.406 -0.768 22.127 1.00 94.94 187 TYR A CA 1
ATOM 1445 C C . TYR A 1 187 ? -32.924 -0.917 21.949 1.00 94.94 187 TYR A C 1
ATOM 1447 O O . TYR A 1 187 ? -33.356 -1.683 21.090 1.00 94.94 187 TYR A O 1
ATOM 1455 N N . ASN A 1 188 ? -33.719 -0.215 22.759 1.00 93.62 188 ASN A N 1
ATOM 1456 C CA . ASN A 1 188 ? -35.177 -0.209 22.678 1.00 93.62 188 ASN A CA 1
ATOM 1457 C C . ASN A 1 188 ? -35.746 0.909 21.780 1.00 93.62 188 ASN A C 1
ATOM 1459 O O . ASN A 1 188 ? -36.966 0.988 21.617 1.00 93.62 188 ASN A O 1
ATOM 1463 N N . GLU A 1 189 ? -34.903 1.767 21.192 1.00 93.56 189 GLU A N 1
ATOM 1464 C CA . GLU A 1 189 ? -35.376 2.826 20.302 1.00 93.56 189 GLU A CA 1
ATOM 1465 C C . GLU A 1 189 ? -35.889 2.264 18.966 1.00 93.56 189 GLU A C 1
ATOM 1467 O O . GLU A 1 189 ? -35.247 1.396 18.365 1.00 93.56 189 GLU A O 1
ATOM 1472 N N . PRO A 1 190 ? -37.009 2.796 18.434 1.00 92.94 190 PRO A N 1
ATOM 1473 C CA . PRO A 1 190 ? -37.502 2.409 17.120 1.00 92.94 190 PRO A CA 1
ATOM 1474 C C . PRO A 1 190 ? -36.475 2.668 16.018 1.00 92.94 190 PRO A C 1
ATOM 1476 O O . PRO A 1 190 ? -35.814 3.711 15.991 1.00 92.94 190 PRO A O 1
ATOM 1479 N N . LEU A 1 191 ? -36.427 1.775 15.027 1.00 92.56 191 LEU A N 1
ATOM 1480 C CA . LEU A 1 191 ? -35.502 1.885 13.897 1.00 92.56 191 LEU A CA 1
ATOM 1481 C C . LEU A 1 191 ? -35.654 3.212 13.133 1.00 92.56 191 LEU A C 1
ATOM 1483 O O . LEU A 1 191 ? -34.672 3.773 12.647 1.00 92.56 191 LEU A O 1
ATOM 1487 N N . LEU A 1 192 ? -36.874 3.757 13.075 1.00 92.44 192 LEU A N 1
ATOM 1488 C CA . LEU A 1 192 ? -37.147 5.065 12.479 1.00 92.44 192 LEU A CA 1
ATOM 1489 C C . LEU A 1 192 ? -36.426 6.206 13.220 1.00 92.44 192 LEU A C 1
ATOM 1491 O O . LEU A 1 192 ? -35.903 7.120 12.579 1.00 92.44 192 LEU A O 1
ATOM 1495 N N . THR A 1 193 ? -36.360 6.145 14.553 1.00 93.56 193 THR A N 1
ATOM 1496 C CA . THR A 1 193 ? -35.610 7.107 15.373 1.00 93.56 193 THR A CA 1
ATOM 1497 C C . THR A 1 193 ? -34.123 7.009 15.062 1.00 93.56 193 THR A C 1
ATOM 1499 O O . THR A 1 193 ? -33.494 8.023 14.762 1.00 93.56 193 THR A O 1
ATOM 1502 N N . VAL A 1 194 ? -33.581 5.789 15.014 1.00 94.50 194 VAL A N 1
ATOM 1503 C CA . VAL A 1 194 ? -32.178 5.550 14.645 1.00 94.50 194 VAL A CA 1
ATOM 1504 C C . VAL A 1 194 ? -31.869 6.120 13.256 1.00 94.50 194 VAL A C 1
ATOM 1506 O O . VAL A 1 194 ? -30.892 6.854 13.088 1.00 94.50 194 VAL A O 1
ATOM 1509 N N . ALA A 1 195 ? -32.720 5.842 12.264 1.00 94.00 195 ALA A N 1
ATOM 1510 C CA . ALA A 1 195 ? -32.576 6.345 10.898 1.00 94.00 195 ALA A CA 1
ATOM 1511 C C . ALA A 1 195 ? -32.548 7.881 10.854 1.00 94.00 195 ALA A C 1
ATOM 1513 O O . ALA A 1 195 ? -31.708 8.475 10.171 1.00 94.00 195 ALA A O 1
ATOM 1514 N N . LYS A 1 196 ? -33.429 8.523 11.628 1.00 94.56 196 LYS A N 1
ATOM 1515 C CA . LYS A 1 196 ? -33.496 9.978 11.754 1.00 94.56 196 LYS A CA 1
ATOM 1516 C C . LYS A 1 196 ? -32.221 10.549 12.376 1.00 94.56 196 LYS A C 1
ATOM 1518 O O . LYS A 1 196 ? -31.650 11.474 11.805 1.00 94.56 196 LYS A O 1
ATOM 1523 N N . VAL A 1 197 ? -31.719 9.964 13.466 1.00 94.81 197 VAL A N 1
ATOM 1524 C CA . VAL A 1 197 ? -30.469 10.409 14.112 1.00 94.81 197 VAL A CA 1
ATOM 1525 C C . VAL A 1 197 ? -29.282 10.291 13.152 1.00 94.81 197 VAL A C 1
ATOM 1527 O O . VAL A 1 197 ? -28.508 11.240 13.025 1.00 94.81 197 VAL A O 1
ATOM 1530 N N . ILE A 1 198 ? -29.150 9.168 12.435 1.00 94.56 198 ILE A N 1
ATOM 1531 C CA . ILE A 1 198 ? -28.105 8.958 11.416 1.00 94.56 198 ILE A CA 1
ATOM 1532 C C . ILE A 1 198 ? -28.165 10.052 10.341 1.00 94.56 198 ILE A C 1
ATOM 1534 O O . ILE A 1 198 ? -27.137 10.660 10.020 1.00 94.56 198 ILE A O 1
ATOM 1538 N N . ALA A 1 199 ? -29.360 10.329 9.811 1.00 93.56 199 ALA A N 1
ATOM 1539 C CA . ALA A 1 199 ? -29.571 11.317 8.758 1.00 93.56 199 ALA A CA 1
ATOM 1540 C C . ALA A 1 199 ? -29.292 12.755 9.230 1.00 93.56 199 ALA A C 1
ATOM 1542 O O . ALA A 1 199 ? -28.557 13.491 8.568 1.00 93.56 199 ALA A O 1
ATOM 1543 N N . GLU A 1 200 ? -29.826 13.149 10.387 1.00 94.81 200 GLU A N 1
ATOM 1544 C CA . GLU A 1 200 ? -29.683 14.501 10.943 1.00 94.81 200 GLU A CA 1
ATOM 1545 C C . GLU A 1 200 ? -28.240 14.802 11.355 1.00 94.81 200 GLU A C 1
ATOM 1547 O O . GLU A 1 200 ? -27.712 15.876 11.057 1.00 94.81 200 GLU A O 1
ATOM 1552 N N . ARG A 1 201 ? -27.568 13.840 11.999 1.00 91.12 201 ARG A N 1
ATOM 1553 C CA . ARG A 1 201 ? -26.171 13.981 12.441 1.00 91.12 201 ARG A CA 1
ATOM 1554 C C . ARG A 1 201 ? -25.164 13.784 11.305 1.00 91.12 201 ARG A C 1
ATOM 1556 O O . ARG A 1 201 ? -23.985 14.065 11.506 1.00 91.12 201 ARG A O 1
ATOM 1563 N N . LYS A 1 202 ? -25.600 13.323 10.124 1.00 91.94 202 LYS A N 1
ATOM 1564 C CA . LYS A 1 202 ? -24.748 13.006 8.957 1.00 91.94 202 LYS A CA 1
ATOM 1565 C C . LYS A 1 202 ? -23.613 12.030 9.291 1.00 91.94 202 LYS A C 1
ATOM 1567 O O . LYS A 1 202 ? -22.488 12.164 8.807 1.00 91.94 202 LYS A O 1
ATOM 1572 N N . ILE A 1 203 ? -23.919 11.039 10.119 1.00 92.00 203 ILE A N 1
ATOM 1573 C CA . ILE A 1 203 ? -22.996 9.977 10.540 1.00 92.00 203 ILE A CA 1
ATOM 1574 C C . ILE A 1 203 ? -23.394 8.652 9.889 1.00 92.00 203 ILE A C 1
ATOM 1576 O O . ILE A 1 203 ? -24.477 8.529 9.333 1.00 92.00 203 ILE A O 1
ATOM 1580 N N . ARG A 1 204 ? -22.505 7.654 9.909 1.00 93.62 204 ARG A N 1
ATOM 1581 C CA . ARG A 1 204 ? -22.747 6.349 9.257 1.00 93.62 204 ARG A CA 1
ATOM 1582 C C . ARG A 1 204 ? -23.080 5.220 10.223 1.00 93.62 204 ARG A C 1
ATOM 1584 O O . ARG A 1 204 ? -23.543 4.175 9.770 1.00 93.62 204 ARG A O 1
ATOM 1591 N N . ALA A 1 205 ? -22.811 5.422 11.508 1.00 94.88 205 ALA A N 1
ATOM 1592 C CA . ALA A 1 205 ? -23.007 4.436 12.552 1.00 94.88 205 ALA A CA 1
ATOM 1593 C C . ALA A 1 205 ? -23.267 5.119 13.894 1.00 94.88 205 ALA A C 1
ATOM 1595 O O . ALA A 1 205 ? -22.784 6.230 14.127 1.00 94.88 205 ALA A O 1
ATOM 1596 N N . LEU A 1 206 ? -24.005 4.425 14.752 1.00 95.62 206 LEU A N 1
ATOM 1597 C CA . LEU A 1 206 ? -24.336 4.823 16.111 1.00 95.62 206 LEU A CA 1
ATOM 1598 C C . LEU A 1 206 ? -24.010 3.671 17.069 1.00 95.62 206 LEU A C 1
ATOM 1600 O O . LEU A 1 206 ? -24.354 2.523 16.771 1.00 95.62 206 LEU A O 1
ATOM 1604 N N . PRO A 1 207 ? -23.372 3.946 18.217 1.00 95.81 207 PRO A N 1
ATOM 1605 C CA . PRO A 1 207 ? -23.348 3.011 19.329 1.00 95.81 207 PRO A CA 1
ATOM 1606 C C . PRO A 1 207 ? -24.774 2.768 19.831 1.00 95.81 207 PRO A C 1
ATOM 1608 O O . PRO A 1 207 ? -25.539 3.720 20.016 1.00 95.81 207 PRO A O 1
ATOM 1611 N N . VAL A 1 208 ? -25.105 1.501 20.060 1.00 96.56 208 VAL A N 1
ATOM 1612 C CA . VAL A 1 208 ? -26.345 1.082 20.714 1.00 96.56 208 VAL A CA 1
ATOM 1613 C C . VAL A 1 208 ? -26.027 0.817 22.177 1.00 96.56 208 VAL A C 1
ATOM 1615 O O . VAL A 1 208 ? -25.117 0.037 22.462 1.00 96.56 208 VAL A O 1
ATOM 1618 N N . VAL A 1 209 ? -26.749 1.454 23.093 1.00 97.31 209 VAL A N 1
ATOM 1619 C CA . VAL A 1 209 ? -26.529 1.335 24.541 1.00 97.31 209 VAL A CA 1
ATOM 1620 C C . VAL A 1 209 ? -27.760 0.792 25.263 1.00 97.31 209 VAL A C 1
ATOM 1622 O O . VAL A 1 209 ? -28.860 0.810 24.713 1.00 97.31 209 VAL A O 1
ATOM 1625 N N . ASN A 1 210 ? -27.586 0.290 26.483 1.00 96.62 210 ASN A N 1
ATOM 1626 C CA . ASN A 1 210 ? -28.700 -0.022 27.380 1.00 96.62 210 ASN A CA 1
ATOM 1627 C C . ASN A 1 210 ? -29.098 1.176 28.255 1.00 96.62 210 ASN A C 1
ATOM 1629 O O . ASN A 1 210 ? -28.508 2.254 28.169 1.00 96.62 210 ASN A O 1
ATOM 1633 N N . ASP A 1 211 ? -30.091 0.971 29.122 1.00 95.81 211 ASP A N 1
ATOM 1634 C CA . ASP A 1 211 ? -30.605 2.003 30.032 1.00 95.81 211 ASP A CA 1
ATOM 1635 C C . ASP A 1 211 ? -29.553 2.490 31.049 1.00 95.81 211 ASP A C 1
ATOM 1637 O O . ASP A 1 211 ? -29.649 3.607 31.551 1.00 95.81 211 ASP A O 1
ATOM 1641 N N . ASN A 1 212 ? -28.510 1.690 31.303 1.00 95.25 212 ASN A N 1
ATOM 1642 C CA . ASN A 1 212 ? -27.370 2.047 32.153 1.00 95.25 212 ASN A CA 1
ATOM 1643 C C . ASN A 1 212 ? -26.245 2.763 31.378 1.00 95.25 212 ASN A C 1
ATOM 1645 O O . ASN A 1 212 ? -25.210 3.093 31.959 1.00 95.25 212 ASN A O 1
ATOM 1649 N N . GLY A 1 213 ? -26.416 2.996 30.072 1.00 91.38 213 GLY A N 1
ATOM 1650 C CA . GLY A 1 213 ? -25.404 3.595 29.200 1.00 91.38 213 GLY A CA 1
ATOM 1651 C C . GLY A 1 213 ? -24.287 2.634 28.777 1.00 91.38 213 GLY A C 1
ATOM 1652 O O . GLY A 1 213 ? -23.271 3.074 28.239 1.00 91.38 213 GLY A O 1
ATOM 1653 N N . GLU A 1 214 ? -24.445 1.331 29.005 1.00 95.88 214 GLU A N 1
ATOM 1654 C CA . GLU A 1 214 ? -23.454 0.326 28.622 1.00 95.88 214 GLU A CA 1
ATOM 1655 C C . GLU A 1 214 ? -23.583 -0.012 27.135 1.00 95.88 214 GLU A C 1
ATOM 1657 O O . GLU A 1 214 ? -24.688 -0.148 26.608 1.00 95.88 214 GLU A O 1
ATOM 1662 N N . LEU A 1 215 ? -22.448 -0.163 26.450 1.00 96.31 215 LEU A N 1
ATOM 1663 C CA . LEU A 1 215 ? -22.408 -0.480 25.025 1.00 96.31 215 LEU A CA 1
ATOM 1664 C C . LEU A 1 215 ? -22.936 -1.896 24.762 1.00 96.31 215 LEU A C 1
ATOM 1666 O O . LEU A 1 215 ? -22.313 -2.881 25.151 1.00 96.31 215 LEU A O 1
ATOM 1670 N N . MET A 1 216 ? -24.035 -1.982 24.020 1.00 96.31 216 MET A N 1
ATOM 1671 C CA . MET A 1 216 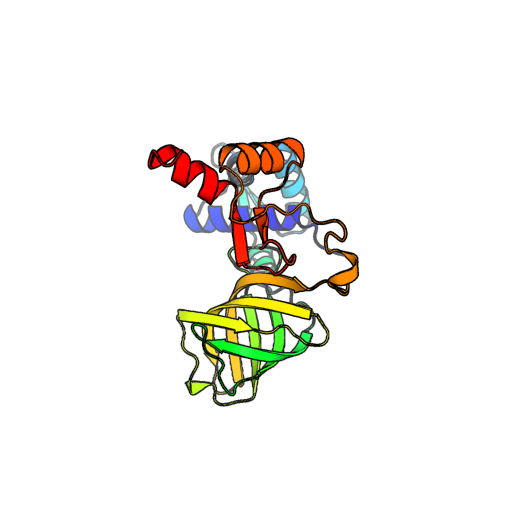? -24.665 -3.232 23.587 1.00 96.31 216 MET A CA 1
ATOM 1672 C C . MET A 1 216 ? -24.265 -3.624 22.163 1.00 96.31 216 MET A C 1
ATOM 1674 O O . MET A 1 216 ? -24.288 -4.803 21.814 1.00 96.31 216 MET A O 1
ATOM 1678 N N . GLY A 1 217 ? -23.892 -2.654 21.324 1.00 95.81 217 GLY A N 1
ATOM 1679 C CA . GLY A 1 217 ? -23.495 -2.924 19.947 1.00 95.81 217 GLY A CA 1
ATOM 1680 C C . GLY A 1 217 ? -23.316 -1.675 19.094 1.00 95.81 217 GLY A C 1
ATOM 1681 O O . GLY A 1 217 ? -23.162 -0.561 19.593 1.00 95.81 217 GLY A O 1
ATOM 1682 N N . LEU A 1 218 ? -23.333 -1.875 17.779 1.00 96.31 218 LEU A N 1
ATOM 1683 C CA . LEU A 1 218 ? -23.196 -0.827 16.774 1.00 96.31 218 LEU A CA 1
ATOM 1684 C C . LEU A 1 218 ? -24.273 -1.040 15.712 1.00 96.31 218 LEU A C 1
ATOM 1686 O O . LEU A 1 218 ? -24.401 -2.149 15.199 1.00 96.31 218 LEU A O 1
ATOM 1690 N N . ILE A 1 219 ? -25.005 0.015 15.368 1.00 95.56 219 ILE A N 1
ATOM 1691 C CA . ILE A 1 219 ? -25.949 0.006 14.249 1.00 95.56 219 ILE A CA 1
ATOM 1692 C C . ILE A 1 219 ? -25.462 0.965 13.170 1.00 95.56 219 ILE A C 1
ATOM 1694 O O . ILE A 1 219 ? -25.089 2.108 13.449 1.00 95.56 219 ILE A O 1
ATOM 1698 N N . THR A 1 220 ? -25.422 0.500 11.926 1.00 96.12 220 THR A N 1
ATOM 1699 C CA . THR A 1 220 ? -24.975 1.292 10.781 1.00 96.12 220 THR A CA 1
ATOM 1700 C C . THR A 1 220 ? -26.140 1.694 9.887 1.00 96.12 220 THR A C 1
ATOM 1702 O O . THR A 1 220 ? -27.190 1.058 9.856 1.00 96.12 220 THR A O 1
ATOM 1705 N N . SER A 1 221 ? -25.934 2.741 9.090 1.00 94.94 221 SER A N 1
ATOM 1706 C CA . SER A 1 221 ? -26.861 3.119 8.013 1.00 94.94 221 SER A CA 1
ATOM 1707 C C . SER A 1 221 ? -27.176 1.955 7.056 1.00 94.94 221 SER A C 1
ATOM 1709 O O . SER A 1 221 ? -28.300 1.861 6.568 1.00 94.94 221 SER A O 1
ATOM 1711 N N . SER A 1 222 ? -26.221 1.043 6.834 1.00 95.31 222 SER A N 1
ATOM 1712 C CA . SER A 1 222 ? -26.426 -0.171 6.036 1.00 95.31 222 SER A CA 1
ATOM 1713 C C . SER A 1 222 ? -27.348 -1.174 6.729 1.00 95.31 222 SER A C 1
ATOM 1715 O O . SER A 1 222 ? -28.190 -1.768 6.061 1.00 95.31 222 SER A O 1
ATOM 1717 N N . ASP A 1 223 ? -27.226 -1.344 8.048 1.00 94.06 223 ASP A N 1
ATOM 1718 C CA . ASP A 1 223 ? -28.101 -2.233 8.826 1.00 94.06 223 ASP A CA 1
ATOM 1719 C C . ASP A 1 223 ? -29.542 -1.719 8.819 1.00 94.06 223 ASP A C 1
ATOM 1721 O O . ASP A 1 223 ? -30.472 -2.488 8.597 1.00 94.06 223 ASP A O 1
ATOM 1725 N N . VAL A 1 224 ? -29.718 -0.401 8.969 1.00 93.38 224 VAL A N 1
ATOM 1726 C CA . VAL A 1 224 ? -31.025 0.262 8.864 1.00 93.38 224 VAL A CA 1
ATOM 1727 C C . VAL A 1 224 ? -31.634 0.032 7.480 1.00 93.38 224 VAL A C 1
ATOM 1729 O O . VAL A 1 224 ? -32.767 -0.430 7.377 1.00 93.38 224 VAL A O 1
ATOM 1732 N N . ALA A 1 225 ? -30.882 0.304 6.408 1.00 91.94 225 ALA A N 1
ATOM 1733 C CA . ALA A 1 225 ? -31.360 0.102 5.039 1.00 91.94 225 ALA A CA 1
ATOM 1734 C C . ALA A 1 225 ? -31.740 -1.362 4.765 1.00 91.94 225 ALA A C 1
ATOM 1736 O O . ALA A 1 225 ? -32.750 -1.630 4.112 1.00 91.94 225 ALA A O 1
ATOM 1737 N N . LYS A 1 226 ? -30.951 -2.304 5.292 1.00 93.75 226 LYS A N 1
ATOM 1738 C CA . LYS A 1 226 ? -31.233 -3.733 5.191 1.00 93.75 226 LYS A CA 1
ATOM 1739 C C . LYS A 1 226 ? -32.525 -4.103 5.921 1.00 93.75 226 LYS A C 1
ATOM 1741 O O . LYS A 1 226 ? -33.380 -4.732 5.316 1.00 93.75 226 LYS A O 1
ATOM 1746 N N . ALA A 1 227 ? -32.705 -3.662 7.165 1.00 91.38 227 ALA A N 1
ATOM 1747 C CA . ALA A 1 227 ? -33.915 -3.940 7.938 1.00 91.38 227 ALA A CA 1
ATOM 1748 C C . ALA A 1 227 ? -35.187 -3.404 7.250 1.00 91.38 227 ALA A C 1
ATOM 1750 O O . ALA A 1 227 ? -36.180 -4.123 7.164 1.00 91.38 227 ALA A O 1
ATOM 1751 N N . PHE A 1 228 ? -35.128 -2.206 6.653 1.00 88.12 228 PHE A N 1
ATOM 1752 C CA . PHE A 1 228 ? -36.220 -1.689 5.818 1.00 88.12 228 PHE A CA 1
ATOM 1753 C C . PHE A 1 228 ? -36.501 -2.569 4.591 1.00 88.12 228 PHE A C 1
ATOM 1755 O O . PHE A 1 228 ? -37.663 -2.829 4.282 1.00 88.12 228 PHE A O 1
ATOM 1762 N N . SER A 1 229 ? -35.460 -3.036 3.893 1.00 90.31 229 SER A N 1
ATOM 1763 C CA . SER A 1 229 ? -35.609 -3.958 2.755 1.00 90.31 229 SER A CA 1
ATOM 1764 C C . SER A 1 229 ? -36.203 -5.307 3.165 1.00 90.31 229 SER A C 1
ATOM 1766 O O . SER A 1 229 ? -36.939 -5.908 2.386 1.00 90.31 229 SER A O 1
ATOM 1768 N N . ASP A 1 230 ? -35.888 -5.772 4.371 1.00 92.06 230 ASP A N 1
ATOM 1769 C CA . ASP A 1 230 ? -36.363 -7.040 4.926 1.00 92.06 230 ASP A CA 1
ATOM 1770 C C . ASP A 1 230 ? -37.784 -6.918 5.525 1.00 92.06 230 ASP A C 1
ATOM 1772 O O . ASP A 1 230 ? -38.343 -7.906 5.999 1.00 92.06 230 ASP A O 1
ATOM 1776 N N . GLY A 1 231 ? -38.394 -5.724 5.492 1.00 84.94 231 GLY A N 1
ATOM 1777 C CA . GLY A 1 231 ? -39.739 -5.475 6.018 1.00 84.94 231 GLY A CA 1
ATOM 1778 C C . GLY A 1 231 ? -39.814 -5.430 7.546 1.00 84.94 231 GLY A C 1
ATOM 1779 O O . GLY A 1 231 ? -40.895 -5.586 8.107 1.00 84.94 231 GLY A O 1
ATOM 1780 N N . ALA A 1 232 ? -38.682 -5.231 8.222 1.00 72.06 232 ALA A N 1
ATOM 1781 C CA . ALA A 1 232 ? -38.625 -5.019 9.661 1.00 72.06 232 ALA A CA 1
ATOM 1782 C C . ALA A 1 232 ? -38.803 -3.520 9.955 1.00 72.06 232 ALA A C 1
ATOM 1784 O O . ALA A 1 232 ? -37.892 -2.723 9.715 1.00 72.06 232 ALA A O 1
ATOM 1785 N N . PHE A 1 233 ? -39.985 -3.143 10.445 1.00 64.31 233 PHE A N 1
ATOM 1786 C CA . PHE A 1 233 ? -40.338 -1.784 10.869 1.00 64.31 233 PHE A CA 1
ATOM 1787 C C . PHE A 1 233 ? -40.916 -1.774 12.282 1.00 64.31 233 PHE A C 1
ATOM 1789 O O . PHE A 1 233 ? -41.710 -2.687 12.603 1.00 64.31 233 PHE A O 1
#

Foldseek 3Di:
DDDDLVLLLLLVLQVVVCVVPVAADALVSSCVVVVHDSVVSVVSQVVCVVVVQWDWDDDPRIHIDGDPVSVCVNVVWPWDPKDQWWKFKDWQNHTDPKIFRTWTWTPVSDLQAIKIKTQMDDDLVVADFQIWMWIDCTDPQSKIWTFTWHDQDPVRNITMTNTNDIDHDDPDDCVVVDDPDADAEEPPDDLVVVLVCCVVVVHFKHFYAHPVRHGPDMDGPVNSVVCVVVVND

Secondary structure (DSSP, 8-state):
-PPPHHHHHHHHHHHHHHHHH-S-B-HHHHHHHHT--HHHHHHHHHHHHHTTSEEEE-STT-EEEE-HHHHHHHHS--BPPPB---EEEEETTEEEEEEEEEEEEE-TT-TTT-EEEEEEEE-GGG--TT-EEEE---SSS-EEEEEEEEEEETTTTEEEEEEEEEEE--S--HHHHS-SS---EETTS-HHHHHHHHHHHT-SEEEEE-TT--EEEEEEHHHHHHHHHTT--

=== Feature glossary ===
Annotated list of the representations used here:

Nearest PDB structures. The Foldseek neighbor list gives the closest experimentally determined structures in the PDB, ranked by structural alignment. TM-score near 1 means near-identical fold; near 0.3 means only rough topology match. This is how one finds what a novel AlphaFold prediction most resembles in the solved-structure universe.

Foldseek 3Di. Foldseek's 3Di representation compresses backbone geometry into a per-residue letter drawn from a learned twenty-state alphabet. It captures the tertiary interaction pattern around each residue — which residues are packed against it in space, regardless of where they are in sequence.

Radius of gyration, Cα contacts, bounding box. Radius of gyration (Rg) is the root-mean-square distance of Cα atoms from their centroid — a single number for overall size and compactness. A globular domain of N residues has Rg ≈ 2.2·N^0.38 Å; an extended or disordered chain has a much larger Rg. The Cα contact count is the number of residue pairs whose Cα atoms are within 8 Å and are more than four positions apart in sequence — a standard proxy for tertiary packing density. The bounding box is the smallest axis-aligned box enclosing all Cα atoms.

InterPro / GO / CATH / organism. The annotation block draws on four external resources. InterPro: which protein families and domains the sequence belongs to. GO: standardized terms for what the protein does, what process it participates in, and where in the cell it acts. CATH: which structural fold it has in the CATH hierarchy. Organism: the species of origin.

mmCIF coordinates. The mmCIF block holds the 3D Cartesian coordinates of each backbone atom (N, Cα, C, O) in ångströms. mmCIF is the PDB's canonical archive format — a tagged-loop text representation of the atomic model.

pLDDT. pLDDT is the predicted lDDT-Cα score: AlphaFold's confidence that the local environment of each residue (all inter-atomic distances within 15 Å) is correctly placed. It is a per-residue number between 0 and 100, with higher meaning more reliable.

Backbone torsions (φ/ψ). φ (phi) and ψ (psi) are the two rotatable backbone dihedrals per residue: φ is the C(i-1)–N–Cα–C torsion, ψ is the N–Cα–C–N(i+1) torsion, both in degrees on (−180°, 180°]. α-helical residues cluster near (−60°, −45°); β-strand residues near (−120°, +130°). A Ramachandran plot is simply a scatter of (φ, ψ) for every residue.

B-factor. For experimental (PDB) structures, the B-factor (temperature factor) quantifies the positional spread of each atom in the crystal — a combination of thermal vibration and static disorder — in units of Å². High B-factors mark flexible loops or poorly resolved regions; low B-factors mark the rigid, well-ordered core.

Secondary structure (3-state, P-SEA). SS3 is a coarse helix/strand/coil call (letters a/b/c) made by the P-SEA algorithm from inter-Cα distances and dihedrals. It is less detailed than DSSP but needs only Cα positions.

Predicted aligned error. Predicted aligned error is AlphaFold's pairwise confidence. Unlike pLDDT (per-residue), PAE is per-residue-pair and captures whether two parts of the structure are correctly placed relative to each other. Units are ångströms of expected positional error.

Solvent-accessible surface area. Solvent-accessible surface area (SASA) is the area in Å² traced out by the centre of a 1.4 Å probe sphere (a water molecule) rolled over the protein's van der Waals surface (Shrake–Rupley / Lee–Richards construction). Buried residues have near-zero SASA; fully exposed residues can exceed 200 Å². The total SASA scales roughly with the number of surface residues.

Secondary structure (8-state, DSSP). The SS8 string is DSSP's per-residue secondary-structure call. α-helix (H) means an i→i+4 H-bond ladder; β-strand (E) means the residue participates in a β-sheet; 3₁₀ (G) and π (I) are tighter and wider helices; T/S are turns/bends; '-' is loop.

Rendered structure images. Structure images are PyMOL renders from six orthogonal camera directions. Cartoon representation draws helices as coils and strands as arrows; sticks shows the backbone as bonds; surface shows the solvent-excluded envelope. Rainbow coloring maps sequence position to hue (blue→red, N→C); chain coloring assigns a distinct color per polypeptide.

Sequence. The amino-acid sequence is the protein's primary structure: the linear order of residues from the N-terminus to the C-terminus, written in one-letter code. Everything else here — the 3D coordinates, the secondary structure, the domain annotations — is ultimately a consequence of this string.

Contact-map, Ramachandran, and PAE plots. Three diagnostic plots accompany the record. The Cα contact map visualizes the tertiary structure as a 2D adjacency matrix (8 Å cutoff, sequence-local contacts suppressed). The Ramachandran plot shows the distribution of backbone (φ, ψ) torsions, with points in the α and β basins reflecting secondary structure content. The PAE plot shows AlphaFold's inter-residue confidence as a color matrix.